Protein AF-A0A9P4P1N0-F1 (afdb_monomer_lite)

Structure (mmCIF, N/CA/C/O backbone):
data_AF-A0A9P4P1N0-F1
#
_entry.id   AF-A0A9P4P1N0-F1
#
loop_
_atom_site.group_PDB
_atom_site.id
_atom_site.type_symbol
_atom_site.label_atom_id
_atom_site.label_alt_id
_atom_site.label_comp_id
_atom_site.label_asym_id
_atom_site.label_entity_id
_atom_site.label_seq_id
_atom_site.pdbx_PDB_ins_code
_atom_site.Cartn_x
_atom_site.Cartn_y
_atom_site.Cartn_z
_atom_site.occupancy
_atom_site.B_iso_or_equiv
_atom_site.auth_seq_id
_atom_site.auth_comp_id
_atom_site.auth_asym_id
_atom_site.auth_atom_id
_atom_site.pdbx_PDB_model_num
ATOM 1 N N . MET A 1 1 ? -18.275 6.578 -12.679 1.00 66.75 1 MET A N 1
ATOM 2 C CA . MET A 1 1 ? -17.285 6.715 -11.584 1.00 66.75 1 MET A CA 1
ATOM 3 C C . MET A 1 1 ? -18.004 7.262 -10.357 1.00 66.75 1 MET A C 1
ATOM 5 O O . MET A 1 1 ? -18.773 8.201 -10.519 1.00 66.75 1 MET A O 1
ATOM 9 N N . VAL A 1 2 ? -17.815 6.677 -9.169 1.00 83.62 2 VAL A N 1
ATOM 10 C CA . VAL A 1 2 ? -18.499 7.133 -7.940 1.00 83.62 2 VAL A CA 1
ATOM 11 C C . VAL A 1 2 ? -18.051 8.559 -7.587 1.00 83.62 2 VAL A C 1
ATOM 13 O O . VAL A 1 2 ? -16.858 8.888 -7.658 1.00 83.62 2 VAL A O 1
ATOM 16 N N . THR A 1 3 ? -19.015 9.421 -7.257 1.00 89.50 3 THR A N 1
ATOM 17 C CA . THR A 1 3 ? -18.761 10.825 -6.909 1.00 89.50 3 THR A CA 1
ATOM 18 C C . THR A 1 3 ? -18.042 10.919 -5.564 1.00 89.50 3 THR A C 1
ATOM 20 O O . THR A 1 3 ? -18.252 10.088 -4.681 1.00 89.50 3 THR A O 1
ATOM 23 N N . LEU A 1 4 ? -17.207 11.948 -5.382 1.00 88.31 4 LEU A N 1
ATOM 24 C CA . LEU A 1 4 ? -16.492 12.147 -4.116 1.00 88.31 4 LEU A CA 1
ATOM 25 C C . LEU A 1 4 ? -17.463 12.308 -2.936 1.00 88.31 4 LEU A C 1
ATOM 27 O O . LEU A 1 4 ? -17.221 11.763 -1.870 1.00 88.31 4 LEU A O 1
ATOM 31 N N . LYS A 1 5 ? -18.610 12.964 -3.156 1.00 90.44 5 LYS A N 1
ATOM 32 C CA . LYS A 1 5 ? -19.661 13.120 -2.142 1.00 90.44 5 LYS A CA 1
ATOM 33 C C . LYS A 1 5 ? -20.174 11.771 -1.620 1.00 90.44 5 LYS A C 1
ATOM 35 O O . LYS A 1 5 ? -20.302 11.609 -0.412 1.00 90.44 5 LYS A O 1
ATOM 40 N N . HIS A 1 6 ? -20.447 10.809 -2.506 1.00 91.81 6 HIS A N 1
ATOM 41 C CA . HIS A 1 6 ? -20.889 9.471 -2.094 1.00 91.81 6 HIS A CA 1
ATOM 42 C C . HIS A 1 6 ? -19.778 8.687 -1.389 1.00 91.81 6 HIS A C 1
ATOM 44 O O . HIS A 1 6 ? -20.042 8.011 -0.401 1.00 91.81 6 HIS A O 1
ATOM 50 N N . ILE A 1 7 ? -18.537 8.818 -1.864 1.00 92.75 7 ILE A N 1
ATOM 51 C CA . ILE A 1 7 ? -17.357 8.212 -1.235 1.00 92.75 7 ILE A CA 1
ATOM 52 C C . ILE A 1 7 ? -17.186 8.701 0.204 1.00 92.75 7 ILE A C 1
ATOM 54 O O . ILE A 1 7 ? -17.099 7.890 1.121 1.00 92.75 7 ILE A O 1
ATOM 58 N N . THR A 1 8 ? -17.183 10.018 0.414 1.00 90.25 8 THR A N 1
ATOM 59 C CA . THR A 1 8 ? -17.009 10.595 1.747 1.00 90.25 8 THR A CA 1
ATOM 60 C C . THR A 1 8 ? -18.170 10.216 2.660 1.00 90.25 8 THR A C 1
ATOM 62 O O . THR A 1 8 ? -17.930 9.845 3.803 1.00 90.25 8 THR A O 1
ATOM 65 N N . ALA A 1 9 ? -19.410 10.217 2.154 1.00 89.94 9 ALA A N 1
ATOM 66 C CA . ALA A 1 9 ? -20.565 9.756 2.922 1.00 89.94 9 ALA A CA 1
ATOM 67 C C . ALA A 1 9 ? -20.386 8.303 3.399 1.00 89.94 9 ALA A C 1
ATOM 69 O O . ALA A 1 9 ? -20.492 8.042 4.593 1.00 89.94 9 ALA A O 1
ATOM 70 N N . ASN A 1 10 ? -20.010 7.376 2.509 1.00 91.19 10 ASN A N 1
ATOM 71 C CA . ASN A 1 10 ? -19.713 5.991 2.887 1.00 91.19 10 ASN A CA 1
ATOM 72 C C . ASN A 1 10 ? -18.624 5.907 3.967 1.00 91.19 10 ASN A C 1
ATOM 74 O O . ASN A 1 10 ? -18.793 5.213 4.965 1.00 91.19 10 ASN A O 1
ATOM 78 N N . ASN A 1 11 ? -17.519 6.634 3.786 1.00 93.44 11 ASN A N 1
ATOM 79 C CA . ASN A 1 11 ? -16.390 6.569 4.709 1.00 93.44 11 ASN A CA 1
ATOM 80 C C . ASN A 1 11 ? -16.768 7.071 6.109 1.00 93.44 11 ASN A C 1
ATOM 82 O O . ASN A 1 11 ? -16.373 6.450 7.089 1.00 93.44 11 ASN A O 1
ATOM 86 N N . THR A 1 12 ? -17.612 8.101 6.234 1.00 91.12 12 THR A N 1
ATOM 87 C CA . THR A 1 12 ? -18.031 8.603 7.558 1.00 91.12 12 THR A CA 1
ATOM 88 C C . THR A 1 12 ? -18.778 7.572 8.415 1.00 91.12 12 THR A C 1
ATOM 90 O O . THR A 1 12 ? -18.740 7.656 9.644 1.00 91.12 12 THR A O 1
ATOM 93 N N . HIS A 1 13 ? -19.398 6.554 7.805 1.00 89.25 13 HIS A N 1
ATOM 94 C CA . HIS A 1 13 ? -20.094 5.489 8.534 1.00 89.25 13 HIS A CA 1
ATOM 95 C C . HIS A 1 13 ? -19.150 4.469 9.196 1.00 89.25 13 HIS A C 1
ATOM 97 O O . HIS A 1 13 ? -19.589 3.715 10.072 1.00 89.25 13 HIS A O 1
ATOM 103 N N . LEU A 1 14 ? -17.857 4.451 8.840 1.00 88.50 14 LEU A N 1
ATOM 104 C CA . LEU A 1 14 ? -16.894 3.453 9.329 1.00 88.50 14 LEU A CA 1
ATOM 105 C C . LEU A 1 14 ? -16.715 3.481 10.849 1.00 88.50 14 LEU A C 1
ATOM 107 O O . LEU A 1 14 ? -16.580 2.426 11.465 1.00 88.50 14 LEU A O 1
ATOM 111 N N . SER A 1 15 ? -16.799 4.659 11.466 1.00 83.56 15 SER A N 1
ATOM 112 C CA . SER A 1 15 ? -16.727 4.833 12.923 1.00 83.56 15 SER A CA 1
ATOM 113 C C . SER A 1 15 ? -17.757 3.976 13.667 1.00 83.56 15 SER A C 1
ATOM 115 O O . SER A 1 15 ? -17.449 3.390 14.701 1.00 83.56 15 SER A O 1
ATOM 117 N N . SER A 1 16 ? -18.957 3.834 13.100 1.00 79.88 16 SER A N 1
ATOM 118 C CA . SER A 1 16 ? -20.032 3.003 13.650 1.00 79.88 16 SER A CA 1
ATOM 119 C C . SER A 1 16 ? -19.967 1.535 13.210 1.00 79.88 16 SER A C 1
ATOM 121 O O . SER A 1 16 ? -20.391 0.652 13.956 1.00 79.88 16 SER A O 1
ATOM 123 N N . ALA A 1 17 ? -19.421 1.266 12.020 1.00 78.62 17 ALA A N 1
ATOM 124 C CA . ALA A 1 17 ? -19.447 -0.053 11.387 1.00 78.62 17 ALA A CA 1
ATOM 125 C C . ALA A 1 17 ? -18.259 -0.952 11.770 1.00 78.62 17 ALA A C 1
ATOM 127 O O . ALA A 1 17 ? -18.385 -2.176 11.767 1.00 78.62 17 ALA A O 1
ATOM 128 N N . THR A 1 18 ? -17.100 -0.374 12.101 1.00 76.94 18 THR A N 1
ATOM 129 C CA . THR A 1 18 ? -15.870 -1.137 12.356 1.00 76.94 18 THR A CA 1
ATOM 130 C C . THR A 1 18 ? -15.313 -0.846 13.744 1.00 76.94 18 THR A C 1
ATOM 132 O O . THR A 1 18 ? -14.603 0.137 13.951 1.00 76.94 18 THR A O 1
ATOM 135 N N . LYS A 1 19 ? -15.605 -1.730 14.704 1.00 82.81 19 LYS A N 1
ATOM 136 C CA . LYS A 1 19 ? -14.955 -1.723 16.024 1.00 82.81 19 LYS A CA 1
ATOM 137 C C . LYS A 1 19 ? -13.656 -2.524 15.976 1.00 82.81 19 LYS A C 1
ATOM 139 O O . LYS A 1 19 ? -13.625 -3.596 15.376 1.00 82.81 19 LYS A O 1
ATOM 144 N N . ASN A 1 20 ? -12.614 -2.028 16.646 1.00 87.44 20 ASN A N 1
ATOM 145 C CA . ASN A 1 20 ? -11.311 -2.697 16.776 1.00 87.44 20 ASN A CA 1
ATOM 146 C C . ASN A 1 20 ? -10.694 -3.117 15.427 1.00 87.44 20 ASN A C 1
ATOM 148 O O . ASN A 1 20 ? -10.187 -4.229 15.287 1.00 87.44 20 ASN A O 1
ATOM 152 N N . LEU A 1 21 ? -10.774 -2.238 14.424 1.00 95.25 21 LEU A N 1
ATOM 153 C CA . LEU A 1 21 ? -10.209 -2.481 13.098 1.00 95.25 21 LEU A CA 1
ATOM 154 C C . LEU A 1 21 ? -8.679 -2.568 13.174 1.00 95.25 21 LEU A C 1
ATOM 156 O O . LEU A 1 21 ? -8.039 -1.601 13.589 1.00 95.25 21 LEU A O 1
ATOM 160 N N . THR A 1 22 ? -8.094 -3.665 12.690 1.00 98.25 22 THR A N 1
ATOM 161 C CA . THR A 1 22 ? -6.639 -3.775 12.513 1.00 98.25 22 THR A CA 1
ATOM 162 C C . THR A 1 22 ? -6.255 -3.577 11.052 1.00 98.25 22 THR A C 1
ATOM 164 O O . THR A 1 22 ? -6.613 -4.384 10.191 1.00 98.25 22 THR A O 1
ATOM 167 N N . ALA A 1 23 ? -5.486 -2.527 10.767 1.00 98.56 23 ALA A N 1
ATOM 168 C CA . ALA A 1 23 ? -5.042 -2.184 9.423 1.00 98.56 23 ALA A CA 1
ATOM 169 C C . ALA A 1 23 ? -3.513 -2.174 9.290 1.00 98.56 23 ALA A C 1
ATOM 171 O O . ALA A 1 23 ? -2.788 -1.790 10.206 1.00 98.56 23 ALA A O 1
ATOM 172 N N . VAL A 1 24 ? -3.014 -2.552 8.116 1.00 98.88 24 VAL A N 1
ATOM 173 C CA . VAL A 1 24 ? -1.593 -2.518 7.761 1.00 98.88 24 VAL A CA 1
ATOM 174 C C . VAL A 1 24 ? -1.403 -1.676 6.508 1.00 98.88 24 VAL A C 1
ATOM 176 O O . VAL A 1 24 ? -2.050 -1.904 5.486 1.00 98.88 24 VAL A O 1
ATOM 179 N N . PHE A 1 25 ? -0.472 -0.727 6.569 1.00 98.69 25 PHE A N 1
ATOM 180 C CA . PHE A 1 25 ? -0.143 0.165 5.466 1.00 98.69 25 PHE A CA 1
ATOM 181 C C . PHE A 1 25 ? 1.309 -0.003 5.030 1.00 98.69 25 PHE A C 1
ATOM 183 O O . PHE A 1 25 ? 2.240 0.372 5.743 1.00 98.69 25 PHE A O 1
ATOM 190 N N . LEU A 1 26 ? 1.494 -0.498 3.808 1.00 98.12 26 LEU A N 1
ATOM 191 C CA . LEU A 1 26 ? 2.778 -0.533 3.120 1.00 98.12 26 LEU A CA 1
ATOM 192 C C . LEU A 1 26 ? 2.876 0.664 2.167 1.00 98.12 26 LEU A C 1
ATOM 194 O O . LEU A 1 26 ? 2.089 0.782 1.228 1.00 98.12 26 LEU A O 1
ATOM 198 N N . GLY A 1 27 ? 3.854 1.549 2.382 1.00 93.50 27 GLY A N 1
ATOM 199 C CA . GLY A 1 27 ? 4.067 2.720 1.521 1.00 93.50 27 GLY A CA 1
ATOM 200 C C . GLY A 1 27 ? 3.066 3.858 1.752 1.00 93.50 27 GLY A C 1
ATOM 201 O O . GLY A 1 27 ? 2.512 4.386 0.792 1.00 93.50 27 GLY A O 1
ATOM 202 N N . ALA A 1 28 ? 2.842 4.240 3.014 1.00 93.75 28 ALA A N 1
ATOM 203 C CA . ALA A 1 28 ? 1.888 5.288 3.406 1.00 93.75 28 ALA A CA 1
ATOM 204 C C . ALA A 1 28 ? 2.524 6.521 4.071 1.00 93.75 28 ALA A C 1
ATOM 206 O O . ALA A 1 28 ? 1.859 7.267 4.782 1.00 93.75 28 ALA A O 1
ATOM 207 N N . THR A 1 29 ? 3.814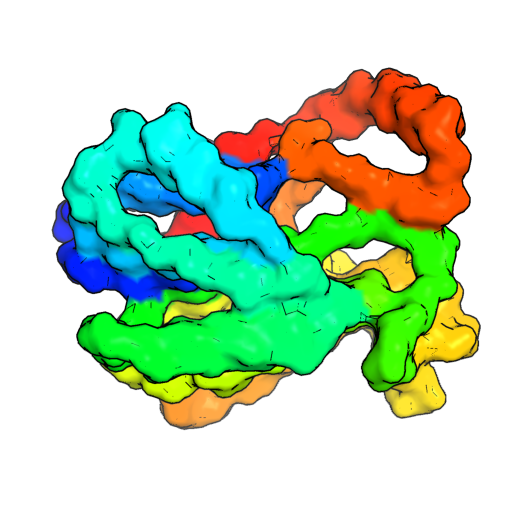 6.764 3.835 1.00 92.00 29 THR A N 1
ATOM 208 C CA . THR A 1 29 ? 4.512 7.941 4.379 1.00 92.00 29 THR A CA 1
ATOM 209 C C . THR A 1 29 ? 4.368 9.191 3.509 1.00 92.00 29 THR A C 1
ATOM 211 O O . THR A 1 29 ? 4.780 10.266 3.928 1.00 92.00 29 THR A O 1
ATOM 214 N N . ASN A 1 30 ? 3.845 9.064 2.285 1.00 90.31 30 ASN A N 1
ATOM 215 C CA . ASN A 1 30 ? 3.549 10.187 1.395 1.00 90.31 30 ASN A CA 1
ATOM 216 C C . ASN A 1 30 ? 2.452 9.820 0.372 1.00 90.31 30 ASN A C 1
ATOM 218 O O . ASN A 1 30 ? 2.092 8.647 0.236 1.00 90.31 30 ASN A O 1
ATOM 222 N N . GLY A 1 31 ? 1.946 10.817 -0.359 1.00 91.06 31 GLY A N 1
ATOM 223 C CA . GLY A 1 31 ? 1.061 10.647 -1.510 1.00 91.06 31 GLY A CA 1
ATOM 224 C C . GLY A 1 31 ? -0.218 9.866 -1.208 1.00 91.06 31 GLY A C 1
ATOM 225 O O . GLY A 1 31 ? -0.850 10.063 -0.172 1.00 91.06 31 GLY A O 1
ATOM 226 N N . ILE A 1 32 ? -0.591 8.962 -2.121 1.00 94.81 32 ILE A N 1
ATOM 227 C CA . ILE A 1 32 ? -1.850 8.199 -2.067 1.00 94.81 32 ILE A CA 1
ATOM 228 C C . ILE A 1 32 ? -1.959 7.374 -0.781 1.00 94.81 32 ILE A C 1
ATOM 230 O O . ILE A 1 32 ? -2.991 7.404 -0.110 1.00 94.81 32 ILE A O 1
ATOM 234 N N . GLY A 1 33 ? -0.896 6.654 -0.413 1.00 95.88 33 GLY A N 1
ATOM 235 C CA . GLY A 1 33 ? -0.889 5.840 0.799 1.00 95.88 33 GLY A CA 1
ATOM 236 C C . GLY A 1 33 ? -1.080 6.687 2.059 1.00 95.88 33 GLY A C 1
ATOM 237 O O . GLY A 1 33 ? -1.877 6.316 2.915 1.00 95.88 33 GLY A O 1
ATOM 238 N N . LEU A 1 34 ? -0.425 7.854 2.143 1.00 96.94 34 LEU A N 1
ATOM 239 C CA . LEU A 1 34 ? -0.612 8.781 3.265 1.00 96.94 34 LEU A CA 1
ATOM 240 C C . LEU A 1 34 ? -2.028 9.363 3.301 1.00 96.94 34 LEU A C 1
ATOM 242 O O . LEU A 1 34 ? -2.628 9.433 4.368 1.00 96.94 34 LEU A O 1
ATOM 246 N N . GLY A 1 35 ? -2.575 9.762 2.151 1.00 97.56 35 GLY A N 1
ATOM 247 C CA . GLY A 1 35 ? -3.958 10.227 2.061 1.00 97.56 35 GLY A CA 1
ATOM 248 C C . GLY A 1 35 ? -4.948 9.170 2.547 1.00 97.56 35 GLY A C 1
ATOM 249 O O . GLY A 1 35 ? -5.846 9.475 3.323 1.00 97.56 35 GLY A O 1
ATOM 250 N N . THR A 1 36 ? -4.735 7.912 2.154 1.00 98.19 36 THR A N 1
ATOM 251 C CA . THR A 1 36 ? -5.571 6.778 2.580 1.00 98.19 36 THR A CA 1
ATOM 252 C C . THR A 1 36 ? -5.454 6.539 4.084 1.00 98.19 36 THR A C 1
ATOM 254 O O . THR A 1 36 ? -6.458 6.345 4.760 1.00 98.19 36 THR A O 1
ATOM 257 N N . LEU A 1 37 ? -4.230 6.580 4.620 1.00 98.50 37 LEU A N 1
ATOM 258 C CA . LEU A 1 37 ? -3.962 6.418 6.047 1.00 98.50 37 LEU A CA 1
ATOM 259 C C . LEU A 1 37 ? -4.635 7.519 6.877 1.00 98.50 37 LEU A C 1
ATOM 261 O O . LEU A 1 37 ? -5.250 7.222 7.899 1.00 98.50 37 LEU A O 1
ATOM 265 N N . LYS A 1 38 ? -4.567 8.776 6.420 1.00 98.44 38 LYS A N 1
ATOM 266 C CA . LYS A 1 38 ? -5.279 9.902 7.041 1.00 98.44 38 LYS A CA 1
ATOM 267 C C . LYS A 1 38 ? -6.788 9.681 7.021 1.00 98.44 38 LYS A C 1
ATOM 269 O O . LYS A 1 38 ? -7.403 9.760 8.075 1.00 98.44 38 LYS A O 1
ATOM 274 N N . ALA A 1 39 ? -7.352 9.342 5.862 1.00 98.00 39 ALA A N 1
ATOM 275 C CA . ALA A 1 39 ? -8.783 9.086 5.729 1.00 98.00 39 ALA A CA 1
ATOM 276 C C . ALA A 1 39 ? -9.238 7.959 6.671 1.00 98.00 39 ALA A C 1
ATOM 278 O O . ALA A 1 39 ? -10.193 8.138 7.420 1.00 98.00 39 ALA A O 1
ATOM 279 N N . LEU A 1 40 ? -8.522 6.825 6.713 1.00 97.81 40 LEU A N 1
ATOM 280 C CA . LEU A 1 40 ? -8.868 5.727 7.620 1.00 97.81 40 LEU A CA 1
ATOM 281 C C . LEU A 1 40 ? -8.827 6.190 9.080 1.00 97.81 40 LEU A C 1
ATOM 283 O O . LEU A 1 40 ? -9.751 5.915 9.838 1.00 97.81 40 LEU A O 1
ATOM 287 N N . THR A 1 41 ? -7.764 6.904 9.456 1.00 97.50 41 THR A N 1
ATOM 288 C CA . THR A 1 41 ? -7.567 7.416 10.818 1.00 97.50 41 THR A CA 1
ATOM 289 C C . THR A 1 41 ? -8.714 8.337 11.235 1.00 97.50 41 THR A C 1
ATOM 291 O O . THR A 1 41 ? -9.224 8.202 12.341 1.00 97.50 41 THR A O 1
ATOM 294 N N . THR A 1 42 ? -9.135 9.238 10.346 1.00 97.06 42 THR A N 1
ATOM 295 C CA . THR A 1 42 ? -10.227 10.192 10.581 1.00 97.06 42 THR A CA 1
ATOM 296 C C . THR A 1 42 ? -11.588 9.514 10.697 1.00 97.06 42 THR A C 1
ATOM 298 O O . THR A 1 42 ? -12.399 9.912 11.526 1.00 97.06 42 THR A O 1
ATOM 301 N N . HIS A 1 43 ? -11.857 8.511 9.863 1.00 96.25 43 HIS A N 1
ATOM 302 C CA . HIS A 1 43 ? -13.201 7.948 9.726 1.00 96.25 43 HIS A CA 1
ATOM 303 C C . HIS A 1 43 ? -13.473 6.737 10.625 1.00 96.25 43 HIS A C 1
ATOM 305 O O . HIS A 1 43 ? -14.581 6.211 10.611 1.00 96.25 43 HIS A O 1
ATOM 311 N N . THR A 1 44 ? -12.497 6.283 11.411 1.00 95.56 44 THR A N 1
ATOM 312 C CA . THR A 1 44 ? -12.641 5.151 12.343 1.00 95.56 44 THR A CA 1
ATOM 313 C C . THR A 1 44 ? -12.493 5.616 13.789 1.00 95.56 44 THR A C 1
ATOM 315 O O . THR A 1 44 ? -11.847 6.625 14.041 1.00 95.56 44 THR A O 1
ATOM 318 N N . ASP A 1 45 ? -13.099 4.903 14.743 1.00 93.00 45 ASP A N 1
ATOM 319 C CA . ASP A 1 45 ? -13.112 5.321 16.154 1.00 93.00 45 ASP A CA 1
ATOM 320 C C . ASP A 1 45 ? -11.791 4.987 16.869 1.00 93.00 45 ASP A C 1
ATOM 322 O O . ASP A 1 45 ? -11.016 5.875 17.210 1.00 93.00 45 ASP A O 1
ATOM 326 N N . SER A 1 46 ? -11.467 3.700 17.017 1.00 95.12 46 SER A N 1
ATOM 327 C CA . SER A 1 46 ? -10.262 3.239 17.725 1.00 95.12 46 SER A CA 1
ATOM 328 C C . SER A 1 46 ? -9.485 2.174 16.929 1.00 95.12 46 SER A C 1
ATOM 330 O O . SER A 1 46 ? -9.389 1.017 17.358 1.00 95.12 46 SER A O 1
ATOM 332 N N . PRO A 1 47 ? -8.964 2.502 15.730 1.00 96.88 47 PRO A N 1
ATOM 333 C CA . PRO A 1 47 ? -8.248 1.534 14.906 1.00 96.88 47 PRO A CA 1
ATOM 334 C C . PRO A 1 47 ? -6.867 1.196 15.495 1.00 96.88 47 PRO A C 1
ATOM 336 O O . PRO A 1 47 ? -6.216 2.031 16.126 1.00 96.88 47 PRO A O 1
ATOM 339 N N . THR A 1 48 ? -6.375 -0.010 15.214 1.00 98.31 48 THR A N 1
ATOM 340 C CA . THR A 1 48 ? -4.965 -0.391 15.387 1.00 98.31 48 THR A CA 1
ATOM 341 C C . THR A 1 48 ? -4.294 -0.409 14.021 1.00 98.31 48 THR A C 1
ATOM 343 O O . THR A 1 48 ? -4.723 -1.130 13.124 1.00 98.31 48 THR A O 1
ATOM 346 N N . ILE A 1 49 ? -3.252 0.397 13.829 1.00 98.56 49 ILE A N 1
ATOM 347 C CA . ILE A 1 49 ? -2.664 0.644 12.512 1.00 98.56 49 ILE A CA 1
ATOM 348 C C . ILE A 1 49 ? -1.158 0.388 12.527 1.00 98.56 49 ILE A C 1
ATOM 350 O O . ILE A 1 49 ? -0.396 1.084 13.197 1.00 98.56 49 ILE A O 1
ATOM 354 N N . PHE A 1 50 ? -0.712 -0.561 11.709 1.00 98.75 50 PHE A N 1
ATOM 355 C CA . PHE A 1 50 ? 0.701 -0.795 11.429 1.00 98.75 50 PHE A CA 1
ATOM 356 C C . PHE A 1 50 ? 1.137 0.044 10.229 1.00 98.75 50 PHE A C 1
ATOM 358 O O . PHE A 1 50 ? 0.596 -0.105 9.131 1.00 98.75 50 PHE A O 1
ATOM 365 N N . VAL A 1 51 ? 2.125 0.918 10.420 1.00 98.44 51 VAL A N 1
ATOM 366 C CA . VAL A 1 51 ? 2.631 1.812 9.368 1.00 98.44 51 VAL A CA 1
ATOM 367 C C . VAL A 1 51 ? 4.049 1.401 9.002 1.00 98.44 51 VAL A C 1
ATOM 369 O O . VAL A 1 51 ? 4.976 1.571 9.793 1.00 98.44 51 VAL A O 1
ATOM 372 N N . VAL A 1 52 ? 4.226 0.871 7.792 1.00 98.31 52 VAL A N 1
ATOM 373 C CA . VAL A 1 52 ? 5.533 0.434 7.298 1.00 98.31 52 VAL A CA 1
ATOM 374 C C . VAL A 1 52 ? 6.254 1.591 6.611 1.00 98.31 52 VAL A C 1
ATOM 376 O O . VAL A 1 52 ? 5.733 2.202 5.670 1.00 98.31 52 VAL A O 1
ATOM 379 N N . GLY A 1 53 ? 7.486 1.864 7.036 1.00 94.94 53 GLY A N 1
ATOM 380 C CA . GLY A 1 53 ? 8.331 2.906 6.460 1.00 94.94 53 GLY A CA 1
ATOM 381 C C . GLY A 1 53 ? 9.823 2.655 6.654 1.00 94.94 53 GLY A C 1
ATOM 382 O O . GLY A 1 53 ? 10.241 1.722 7.329 1.00 94.94 53 GLY A O 1
ATOM 383 N N . ARG A 1 54 ? 10.645 3.511 6.037 1.00 92.81 54 ARG A N 1
ATOM 384 C CA . ARG A 1 54 ? 12.105 3.313 5.965 1.00 92.81 54 ARG A CA 1
ATOM 385 C C . ARG A 1 54 ? 12.875 3.769 7.196 1.00 92.81 54 ARG A C 1
ATOM 387 O O . ARG A 1 54 ? 13.945 3.246 7.478 1.00 92.81 54 ARG A O 1
ATOM 394 N N . LYS A 1 55 ? 12.377 4.798 7.881 1.00 94.19 55 LYS A N 1
ATOM 395 C CA . LYS A 1 55 ? 13.092 5.481 8.963 1.00 94.19 55 LYS A CA 1
ATOM 396 C C . LYS A 1 55 ? 12.183 5.615 10.170 1.00 94.19 55 LYS A C 1
ATOM 398 O O . LYS A 1 55 ? 11.082 6.144 10.038 1.00 94.19 55 LYS A O 1
ATOM 403 N N . ALA A 1 56 ? 12.679 5.191 11.330 1.00 94.50 56 ALA A N 1
ATOM 404 C CA . ALA A 1 56 ? 11.945 5.282 12.587 1.00 94.50 56 ALA A CA 1
ATOM 405 C C . ALA A 1 56 ? 11.570 6.732 12.920 1.00 94.50 56 ALA A C 1
ATOM 407 O O . ALA A 1 56 ? 10.407 6.995 13.190 1.00 94.50 56 ALA A O 1
ATOM 408 N N . SER A 1 57 ? 12.506 7.679 12.790 1.00 94.81 57 SER A N 1
ATOM 409 C CA . SER A 1 57 ? 12.242 9.103 13.044 1.00 94.81 57 SER A CA 1
ATOM 410 C C . SER A 1 57 ? 11.114 9.655 12.174 1.00 94.81 57 SER A C 1
ATOM 412 O O . SER A 1 57 ? 10.156 10.206 12.696 1.00 94.81 57 SER A O 1
ATOM 414 N N . SER A 1 58 ? 11.156 9.414 10.860 1.00 94.06 58 SER A N 1
ATOM 415 C CA . SER A 1 58 ? 10.107 9.880 9.945 1.00 94.06 58 SER A CA 1
ATOM 416 C C . SER A 1 58 ? 8.730 9.283 10.252 1.00 94.06 58 SER A C 1
ATOM 418 O O . SER A 1 58 ? 7.721 9.950 10.043 1.00 94.06 58 SER A O 1
ATOM 420 N N . LEU A 1 59 ? 8.671 8.034 10.728 1.00 96.88 59 LEU A N 1
ATOM 421 C CA . LEU A 1 59 ? 7.414 7.423 11.165 1.00 96.88 59 LEU A CA 1
ATOM 422 C C . LEU A 1 59 ? 6.924 8.024 12.483 1.00 96.88 59 LEU A C 1
ATOM 424 O O . LEU A 1 59 ? 5.744 8.345 12.584 1.00 96.88 59 LEU A O 1
ATOM 428 N N . SER A 1 60 ? 7.812 8.213 13.459 1.00 96.62 60 SER A N 1
ATOM 429 C CA . SER A 1 60 ? 7.482 8.858 14.731 1.00 96.62 60 SER A CA 1
ATOM 430 C C . SER A 1 60 ? 6.949 10.274 14.517 1.00 96.62 60 SER A C 1
ATOM 432 O O . SER A 1 60 ? 5.899 10.611 15.058 1.00 96.62 60 SER A O 1
ATOM 434 N N . ASP A 1 61 ? 7.605 11.064 13.665 1.00 97.44 61 ASP A N 1
ATOM 435 C CA . ASP A 1 61 ? 7.183 12.427 13.332 1.00 97.44 61 ASP A CA 1
ATOM 436 C C . ASP A 1 61 ? 5.818 12.442 12.637 1.00 97.44 61 ASP A C 1
ATOM 438 O O . ASP A 1 61 ? 4.952 13.250 12.978 1.00 97.44 61 ASP A O 1
ATOM 442 N N . LEU A 1 62 ? 5.600 11.529 11.683 1.00 97.69 62 LEU A N 1
ATOM 443 C CA . LEU A 1 62 ? 4.316 11.376 11.001 1.00 97.69 62 LEU A CA 1
ATOM 444 C C . LEU A 1 62 ? 3.201 11.021 11.996 1.00 97.69 62 LEU A C 1
ATOM 446 O O . LEU A 1 62 ? 2.129 11.627 11.976 1.00 97.69 62 LEU A O 1
ATOM 450 N N . ILE A 1 63 ? 3.444 10.052 12.877 1.00 98.25 63 ILE A N 1
ATOM 451 C CA . ILE A 1 63 ? 2.457 9.609 13.863 1.00 98.25 63 ILE A CA 1
ATOM 452 C C . ILE A 1 63 ? 2.128 10.749 14.830 1.00 98.25 63 ILE A C 1
ATOM 454 O O . ILE A 1 63 ? 0.952 11.068 15.002 1.00 98.25 63 ILE A O 1
ATOM 458 N N . ALA A 1 64 ? 3.143 11.385 15.418 1.00 97.94 64 ALA A N 1
ATOM 459 C CA . ALA A 1 64 ? 2.966 12.413 16.438 1.00 97.94 64 ALA A CA 1
ATOM 460 C C . ALA A 1 64 ? 2.304 13.682 15.888 1.00 97.94 64 ALA A C 1
ATOM 462 O O . ALA A 1 64 ? 1.348 14.181 16.475 1.00 97.94 64 ALA A O 1
ATOM 463 N N . ASN A 1 65 ? 2.782 14.184 14.747 1.00 97.81 65 ASN A N 1
ATOM 464 C CA . ASN A 1 65 ? 2.392 15.508 14.258 1.00 97.81 65 ASN A CA 1
ATOM 465 C C . ASN A 1 65 ? 1.244 15.475 13.248 1.00 97.81 65 ASN A C 1
ATOM 467 O O . ASN A 1 65 ? 0.665 16.515 12.950 1.00 97.81 65 ASN A O 1
ATOM 471 N N . THR A 1 66 ? 0.933 14.311 12.670 1.00 97.38 66 THR A N 1
ATOM 472 C CA . THR A 1 66 ? -0.088 14.204 11.618 1.00 97.38 66 THR A CA 1
ATOM 473 C C . THR A 1 66 ? -1.211 13.245 11.970 1.00 97.38 66 THR A C 1
ATOM 475 O O . THR A 1 66 ? -2.364 13.596 11.761 1.00 97.38 66 THR A O 1
ATOM 478 N N . LEU A 1 67 ? -0.918 12.043 12.472 1.00 98.19 67 LEU A N 1
ATOM 479 C CA . LEU A 1 67 ? -1.953 11.014 12.642 1.00 98.19 67 LEU A CA 1
ATOM 480 C C . LEU A 1 67 ? -2.664 11.106 13.996 1.00 98.19 67 LEU A C 1
ATOM 482 O O . LEU A 1 67 ? -3.890 11.063 14.044 1.00 98.19 67 LEU A O 1
ATOM 486 N N . LYS A 1 68 ? -1.922 11.298 15.091 1.00 97.50 68 LYS A N 1
ATOM 487 C CA . LYS A 1 68 ? -2.506 11.456 16.430 1.00 97.50 68 LYS A CA 1
ATOM 488 C C . LYS A 1 68 ? -3.471 12.643 16.559 1.00 97.50 68 LYS A C 1
ATOM 490 O O . LYS A 1 68 ? -4.504 12.455 17.195 1.00 97.50 68 LYS A O 1
ATOM 495 N N . PRO A 1 69 ? -3.220 13.815 15.942 1.00 98.25 69 PRO A N 1
ATOM 496 C CA . PRO A 1 69 ? -4.193 14.907 15.936 1.00 98.25 69 PRO A CA 1
ATOM 497 C C . PRO A 1 69 ? -5.502 14.585 15.202 1.00 98.25 69 PRO A C 1
ATOM 499 O O . PRO A 1 69 ? -6.519 15.200 15.499 1.00 98.25 69 PRO A O 1
ATOM 502 N N . LEU A 1 70 ? -5.491 13.644 14.246 1.00 97.38 70 LEU A N 1
ATOM 503 C CA . LEU A 1 70 ? -6.701 13.228 13.525 1.00 97.38 70 LEU A CA 1
ATOM 504 C C . LEU A 1 70 ? -7.554 12.260 14.346 1.00 97.38 70 LEU A C 1
ATOM 506 O O . LEU A 1 70 ? -8.773 12.271 14.213 1.00 97.38 70 LEU A O 1
ATOM 510 N N . ASN A 1 71 ? -6.914 11.418 15.158 1.00 96.69 71 ASN A N 1
ATOM 511 C CA . ASN A 1 71 ? -7.590 10.483 16.043 1.00 96.69 71 ASN A CA 1
ATOM 512 C C . ASN A 1 71 ? -6.677 10.098 17.219 1.00 96.69 71 ASN A C 1
ATOM 514 O O . ASN A 1 71 ? -5.705 9.349 17.066 1.00 96.69 71 ASN A O 1
ATOM 518 N N . SER A 1 72 ? -7.010 10.585 18.415 1.00 96.44 72 SER A N 1
ATOM 519 C CA . SER A 1 72 ? -6.256 10.298 19.639 1.00 96.44 72 SER A CA 1
ATOM 520 C C . SER A 1 72 ? -6.411 8.852 20.119 1.00 96.44 72 SER A C 1
ATOM 522 O O . SER A 1 72 ? -5.472 8.318 20.721 1.00 96.44 72 SER A O 1
ATOM 524 N N . ASN A 1 73 ? -7.548 8.219 19.807 1.00 96.06 73 ASN A N 1
ATOM 525 C CA . ASN A 1 73 ? -7.915 6.856 20.202 1.00 96.06 73 ASN A CA 1
ATOM 526 C C . ASN A 1 73 ? -7.273 5.785 19.302 1.00 96.06 73 ASN A C 1
ATOM 528 O O . ASN A 1 73 ? -7.189 4.621 19.690 1.00 96.06 73 ASN A O 1
ATOM 532 N N . ALA A 1 74 ? -6.779 6.164 18.121 1.00 97.06 74 ALA A N 1
ATOM 533 C CA . ALA A 1 74 ? -6.056 5.263 17.231 1.00 97.06 74 ALA A CA 1
ATOM 534 C C . ALA A 1 74 ? -4.716 4.815 17.836 1.00 97.06 74 ALA A C 1
ATOM 536 O O . ALA A 1 74 ? -3.937 5.623 18.354 1.00 97.06 74 ALA A O 1
ATOM 537 N N . THR A 1 75 ? -4.402 3.528 17.717 1.00 97.88 75 THR A N 1
ATOM 538 C CA . THR A 1 75 ? -3.110 2.958 18.115 1.00 97.88 75 THR A CA 1
ATOM 539 C C . THR A 1 75 ? -2.240 2.764 16.880 1.00 97.88 75 THR A C 1
ATOM 541 O O . THR A 1 75 ? -2.665 2.127 15.922 1.00 97.88 75 THR A O 1
ATOM 544 N N . PHE A 1 76 ? -1.016 3.300 16.889 1.00 98.25 76 PHE A N 1
ATOM 545 C CA . PHE A 1 76 ? -0.089 3.210 15.757 1.00 98.25 76 PHE A CA 1
ATOM 546 C C . PHE A 1 76 ? 1.149 2.388 16.115 1.00 98.25 76 PHE A C 1
ATOM 548 O O . PHE A 1 76 ? 1.797 2.642 17.130 1.00 98.25 76 PHE A O 1
ATOM 555 N N . HIS A 1 77 ? 1.516 1.457 15.238 1.00 98.19 77 HIS A N 1
ATOM 556 C CA . HIS A 1 77 ? 2.715 0.634 15.351 1.00 98.19 77 HIS A CA 1
ATOM 557 C C . HIS A 1 77 ? 3.639 0.888 14.152 1.00 98.19 77 HIS A C 1
ATOM 559 O O . HIS A 1 77 ? 3.340 0.442 13.039 1.00 98.19 77 HIS A O 1
ATOM 565 N N . PRO A 1 78 ? 4.749 1.625 14.328 1.00 97.88 78 PRO A N 1
ATOM 566 C CA . PRO A 1 78 ? 5.713 1.819 13.255 1.00 97.88 78 PRO A CA 1
ATOM 567 C C . PRO A 1 78 ? 6.474 0.514 12.986 1.00 97.88 78 PRO A C 1
ATOM 569 O O . PRO A 1 78 ? 6.994 -0.107 13.908 1.00 97.88 78 PRO A O 1
ATOM 572 N N . ILE A 1 79 ? 6.566 0.121 11.716 1.00 98.31 79 ILE A N 1
ATOM 573 C CA . ILE A 1 79 ? 7.311 -1.057 11.256 1.00 98.31 79 ILE A CA 1
ATOM 574 C C . ILE A 1 79 ? 8.400 -0.602 10.291 1.00 98.31 79 ILE A C 1
ATOM 576 O O . ILE A 1 79 ? 8.139 0.163 9.358 1.00 98.31 79 ILE A O 1
ATOM 580 N N . ILE A 1 80 ? 9.627 -1.073 10.503 1.00 97.50 80 ILE A N 1
ATOM 581 C CA . ILE A 1 80 ? 10.771 -0.645 9.699 1.00 97.50 80 ILE A CA 1
ATOM 582 C C . ILE A 1 80 ? 11.014 -1.627 8.557 1.00 97.50 80 ILE A C 1
ATOM 584 O O . ILE A 1 80 ? 11.257 -2.811 8.781 1.00 97.50 80 ILE A O 1
ATOM 588 N N . ALA A 1 81 ? 10.995 -1.093 7.338 1.00 96.44 81 ALA A N 1
ATOM 589 C CA . ALA A 1 81 ? 11.461 -1.748 6.124 1.00 96.44 81 ALA A CA 1
ATOM 590 C C . ALA A 1 81 ? 12.505 -0.840 5.470 1.00 96.44 81 ALA A C 1
ATOM 592 O O . ALA A 1 81 ? 12.157 0.207 4.921 1.00 96.44 81 ALA A O 1
ATOM 593 N N . SER A 1 82 ? 13.782 -1.208 5.569 1.00 91.50 82 SER A N 1
ATOM 594 C CA . SER A 1 82 ? 14.907 -0.378 5.118 1.00 91.50 82 SER A CA 1
ATOM 595 C C . SER A 1 82 ? 14.792 0.039 3.648 1.00 91.50 82 SER A C 1
ATOM 597 O O . SER A 1 82 ? 15.041 1.201 3.318 1.00 91.50 82 SER A O 1
ATOM 599 N N . ASP A 1 83 ? 14.359 -0.878 2.781 1.00 95.31 83 ASP A N 1
ATOM 600 C CA . ASP A 1 83 ? 14.229 -0.651 1.346 1.00 95.31 83 ASP A CA 1
ATOM 601 C C . ASP A 1 83 ? 13.165 -1.575 0.733 1.00 95.31 83 ASP A C 1
ATOM 603 O O . ASP A 1 83 ? 13.358 -2.779 0.606 1.00 95.31 83 ASP A O 1
ATOM 607 N N . LEU A 1 84 ? 12.037 -1.005 0.299 1.00 95.81 84 LEU A N 1
ATOM 608 C CA . LEU A 1 84 ? 10.940 -1.767 -0.315 1.00 95.81 84 LEU A CA 1
ATOM 609 C C . LEU A 1 84 ? 11.220 -2.213 -1.758 1.00 95.81 84 LEU A C 1
ATOM 611 O O . LEU A 1 84 ? 10.407 -2.930 -2.342 1.00 95.81 84 LEU A O 1
ATOM 615 N N . THR A 1 85 ? 12.348 -1.808 -2.344 1.00 96.19 85 THR A N 1
ATOM 616 C CA . THR A 1 85 ? 12.841 -2.390 -3.601 1.00 96.19 85 THR A CA 1
ATOM 617 C C . THR A 1 85 ? 13.596 -3.705 -3.377 1.00 96.19 85 THR A C 1
ATOM 619 O O . THR A 1 85 ? 13.958 -4.356 -4.351 1.00 96.19 85 THR A O 1
ATOM 622 N N . LEU A 1 86 ? 13.786 -4.115 -2.113 1.00 97.69 86 LEU A N 1
ATOM 623 C CA . LEU A 1 86 ? 14.307 -5.422 -1.720 1.00 97.69 86 LEU A CA 1
ATOM 624 C C . LEU A 1 86 ? 13.172 -6.303 -1.178 1.00 97.69 86 LEU A C 1
ATOM 626 O O . LEU A 1 86 ? 12.415 -5.920 -0.274 1.00 97.69 86 LEU A O 1
ATOM 630 N N . ILE A 1 87 ? 13.069 -7.512 -1.716 1.00 97.56 87 ILE A N 1
ATOM 631 C CA . ILE A 1 87 ? 12.083 -8.522 -1.337 1.00 97.56 87 ILE A CA 1
ATOM 632 C C . ILE A 1 87 ? 12.363 -9.009 0.090 1.00 97.56 87 ILE A C 1
ATOM 634 O O . ILE A 1 87 ? 11.418 -9.169 0.866 1.00 97.56 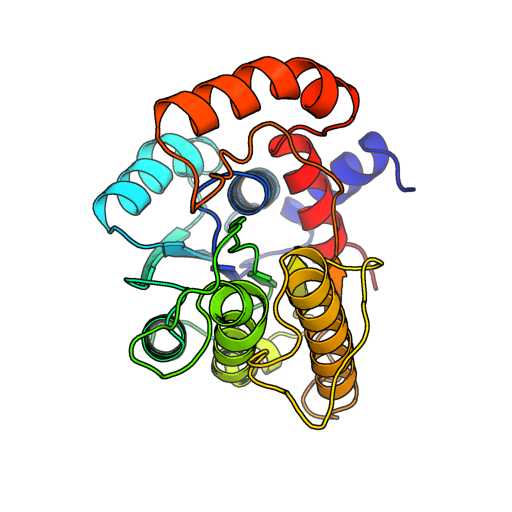87 ILE A O 1
ATOM 638 N N . SER A 1 88 ? 13.636 -9.200 0.460 1.00 97.88 88 SER A N 1
ATOM 639 C CA . SER A 1 88 ? 14.062 -9.571 1.821 1.00 97.88 88 SER A CA 1
ATOM 640 C C . SER A 1 88 ? 13.623 -8.546 2.865 1.00 97.88 88 SER A C 1
ATOM 642 O O . SER A 1 88 ? 12.884 -8.895 3.779 1.00 97.88 88 SER A O 1
ATOM 644 N N . SER A 1 89 ? 13.964 -7.268 2.675 1.00 97.88 89 SER A N 1
ATOM 645 C CA . SER A 1 89 ? 13.572 -6.177 3.583 1.00 97.88 89 SER A CA 1
ATOM 646 C C . SER A 1 89 ? 12.052 -6.108 3.771 1.00 97.88 89 SER A C 1
ATOM 648 O O . SER A 1 89 ? 11.542 -5.932 4.879 1.00 97.88 89 SER A O 1
ATOM 650 N N . THR A 1 90 ? 11.302 -6.324 2.688 1.00 97.12 90 THR A N 1
ATOM 651 C CA . THR A 1 90 ? 9.838 -6.346 2.734 1.00 97.12 90 THR A CA 1
ATOM 652 C C . THR A 1 90 ? 9.296 -7.580 3.468 1.00 97.12 90 THR A C 1
ATOM 654 O O . THR A 1 90 ? 8.351 -7.468 4.251 1.00 97.12 90 THR A O 1
ATOM 657 N N . LYS A 1 91 ? 9.894 -8.758 3.257 1.00 98.00 91 LYS A N 1
ATOM 658 C CA . LYS A 1 91 ? 9.568 -9.987 3.997 1.00 98.00 91 LYS A CA 1
ATOM 659 C C . LYS A 1 91 ? 9.823 -9.808 5.495 1.00 98.00 91 LYS A C 1
ATOM 661 O O . LYS A 1 91 ? 8.967 -10.185 6.289 1.00 98.00 91 LYS A O 1
ATOM 666 N N . ASP A 1 92 ? 10.949 -9.214 5.872 1.00 98.38 92 ASP A N 1
ATOM 667 C CA . ASP A 1 92 ? 11.315 -8.998 7.274 1.00 98.38 92 ASP A CA 1
ATOM 668 C C . ASP A 1 92 ? 10.338 -8.041 7.962 1.00 98.38 92 ASP A C 1
ATOM 670 O O . ASP A 1 92 ? 9.905 -8.291 9.087 1.00 98.38 92 ASP A O 1
ATOM 674 N N . ALA A 1 93 ? 9.906 -6.983 7.270 1.00 98.44 93 ALA A N 1
ATOM 675 C CA . ALA A 1 93 ? 8.862 -6.086 7.761 1.00 98.44 93 ALA A CA 1
ATOM 676 C C . ALA A 1 93 ? 7.510 -6.796 7.948 1.00 98.44 93 ALA A C 1
ATOM 678 O O . ALA A 1 93 ? 6.837 -6.587 8.956 1.00 98.44 93 ALA A O 1
ATOM 679 N N . ALA A 1 94 ? 7.115 -7.673 7.020 1.00 98.62 94 ALA A N 1
ATOM 680 C CA . ALA A 1 94 ? 5.916 -8.489 7.201 1.00 98.62 94 ALA A CA 1
ATOM 681 C C . ALA A 1 94 ? 6.061 -9.450 8.392 1.00 98.62 94 ALA A C 1
ATOM 683 O O . ALA A 1 94 ? 5.122 -9.614 9.166 1.00 98.62 94 ALA A O 1
ATOM 684 N N . GLN A 1 95 ? 7.240 -10.047 8.582 1.00 98.50 95 GLN A N 1
ATOM 685 C CA . GLN A 1 95 ? 7.498 -10.966 9.689 1.00 98.50 95 GLN A CA 1
ATOM 686 C C . GLN A 1 95 ? 7.472 -10.262 11.053 1.00 98.50 95 GLN A C 1
ATOM 688 O O . GLN A 1 95 ? 6.979 -10.843 12.019 1.00 98.50 95 GLN A O 1
ATOM 693 N N . GLN A 1 96 ? 7.932 -9.007 11.135 1.00 98.44 96 GLN A N 1
ATOM 694 C CA . GLN A 1 96 ? 7.766 -8.172 12.333 1.00 98.44 96 GLN A CA 1
ATOM 695 C C . GLN A 1 96 ? 6.287 -8.033 12.720 1.00 98.44 96 GLN A C 1
ATOM 697 O O . GLN A 1 96 ? 5.959 -8.118 13.899 1.00 98.44 96 GLN A O 1
ATOM 702 N N . ILE A 1 97 ?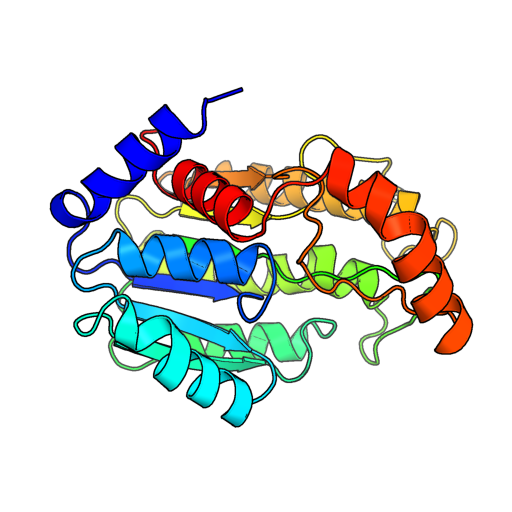 5.395 -7.870 11.735 1.00 98.62 97 ILE A N 1
ATOM 703 C CA . ILE A 1 97 ? 3.945 -7.791 11.962 1.00 98.62 97 ILE A CA 1
ATOM 704 C C . ILE A 1 97 ? 3.389 -9.153 12.374 1.00 98.62 97 ILE A C 1
ATOM 706 O O . ILE A 1 97 ? 2.664 -9.224 13.355 1.00 98.62 97 ILE A O 1
ATOM 710 N N . VAL A 1 98 ? 3.748 -10.238 11.679 1.00 98.44 98 VAL A N 1
ATOM 711 C CA . VAL A 1 98 ? 3.301 -11.602 12.032 1.00 98.44 98 VAL A CA 1
ATOM 712 C C . VAL A 1 98 ? 3.675 -11.970 13.467 1.00 98.44 98 VAL A C 1
ATOM 714 O O . VAL A 1 98 ? 2.885 -12.598 14.166 1.00 98.44 98 VAL A O 1
ATOM 717 N N . ASN A 1 99 ? 4.859 -11.553 13.912 1.00 98.00 99 ASN A N 1
ATOM 718 C CA . ASN A 1 99 ? 5.378 -11.839 15.246 1.00 98.00 99 ASN A CA 1
ATOM 719 C C . ASN A 1 99 ? 4.988 -10.779 16.289 1.00 98.00 99 ASN A C 1
ATOM 721 O O . ASN A 1 99 ? 5.461 -10.839 17.427 1.00 98.00 99 ASN A O 1
ATOM 725 N N . PHE A 1 100 ? 4.168 -9.790 15.924 1.00 98.25 100 PHE A N 1
ATOM 726 C CA . PHE A 1 100 ? 3.805 -8.713 16.832 1.00 98.25 100 PHE A CA 1
ATOM 727 C C . PHE A 1 100 ? 2.937 -9.244 17.977 1.00 98.25 100 PHE A C 1
ATOM 729 O O . PHE A 1 100 ? 1.906 -9.883 17.768 1.00 98.25 100 PHE A O 1
ATOM 736 N N . LYS A 1 101 ? 3.339 -8.979 19.222 1.00 96.75 101 LYS A N 1
ATOM 737 C CA . LYS A 1 101 ? 2.616 -9.482 20.393 1.00 96.75 101 LYS A CA 1
ATOM 738 C C . LYS A 1 101 ? 1.209 -8.878 20.451 1.00 96.75 101 LYS A C 1
ATOM 740 O O . LYS A 1 101 ? 1.064 -7.664 20.542 1.00 96.75 101 LYS A O 1
ATOM 745 N N . GLY A 1 102 ? 0.193 -9.739 20.463 1.00 93.19 102 GLY A N 1
ATOM 746 C CA . GLY A 1 102 ? -1.213 -9.336 20.567 1.00 93.19 102 GLY A CA 1
ATOM 747 C C . GLY A 1 102 ? -1.904 -9.059 19.231 1.00 93.19 102 GLY A C 1
ATOM 748 O O . GLY A 1 102 ? -3.070 -8.680 19.237 1.00 93.19 102 GLY A O 1
ATOM 749 N N . ILE A 1 103 ? -1.237 -9.263 18.087 1.00 97.06 103 ILE A N 1
ATOM 750 C CA . ILE A 1 103 ? -1.935 -9.241 16.799 1.00 97.06 103 ILE A CA 1
ATOM 751 C C . ILE A 1 103 ? -2.723 -10.540 16.604 1.00 97.06 103 ILE A C 1
ATOM 753 O O . ILE A 1 103 ? -2.173 -11.641 16.607 1.00 97.06 103 ILE A O 1
ATOM 757 N N . GLU A 1 104 ? -4.031 -10.417 16.419 1.00 96.25 104 GLU A N 1
ATOM 758 C CA . GLU A 1 104 ? -4.900 -11.582 16.223 1.00 96.25 104 GLU A CA 1
ATOM 759 C C . GLU A 1 104 ? -5.265 -11.775 14.754 1.00 96.25 104 GLU A C 1
ATOM 761 O O . GLU A 1 104 ? -5.282 -12.901 14.259 1.00 96.25 104 GLU A O 1
ATOM 766 N N . LYS A 1 105 ? -5.518 -10.672 14.048 1.00 97.81 105 LYS A N 1
ATOM 767 C CA . LYS A 1 105 ? -5.993 -10.640 12.664 1.00 97.81 105 LYS A CA 1
ATOM 768 C C . LYS A 1 105 ? -5.587 -9.340 11.979 1.00 97.81 105 LYS A C 1
ATOM 770 O O . LYS A 1 105 ? -5.229 -8.367 12.641 1.00 97.81 105 LYS A O 1
ATOM 775 N N . ILE A 1 106 ? -5.698 -9.319 10.655 1.00 98.69 106 ILE A N 1
ATOM 776 C CA . ILE A 1 106 ? -5.646 -8.094 9.852 1.00 98.69 106 ILE A CA 1
ATOM 777 C C . ILE A 1 106 ? -6.977 -7.977 9.115 1.00 98.69 106 ILE A C 1
ATOM 779 O O . ILE A 1 106 ? -7.352 -8.884 8.378 1.00 98.69 106 ILE A O 1
ATOM 783 N N . ASP A 1 107 ? -7.678 -6.866 9.313 1.00 98.00 107 ASP A N 1
ATOM 784 C CA . ASP A 1 107 ? -8.936 -6.569 8.625 1.00 98.00 107 ASP A CA 1
ATOM 785 C C . ASP A 1 107 ? -8.688 -5.822 7.310 1.00 98.00 107 ASP A C 1
ATOM 787 O O . ASP A 1 107 ? -9.408 -6.015 6.334 1.00 98.00 107 ASP A O 1
ATOM 791 N N . LEU A 1 108 ? -7.642 -4.993 7.257 1.00 98.38 108 LEU A N 1
ATOM 792 C CA . LEU A 1 108 ? -7.314 -4.209 6.072 1.00 98.38 108 LEU A CA 1
ATOM 793 C C . LEU A 1 108 ? -5.810 -4.196 5.791 1.00 98.38 108 LEU A C 1
ATOM 795 O O . LEU A 1 108 ? -5.010 -3.830 6.645 1.00 98.38 108 LEU A O 1
ATOM 799 N N . LEU A 1 109 ? -5.419 -4.522 4.562 1.00 98.81 109 LEU A N 1
ATOM 800 C CA . LEU A 1 109 ? -4.060 -4.338 4.058 1.00 98.81 109 LEU A CA 1
ATOM 801 C C . LEU A 1 109 ? -4.075 -3.387 2.859 1.00 98.81 109 LEU A C 1
ATOM 803 O O . LEU A 1 109 ? -4.648 -3.713 1.824 1.00 98.81 109 LEU A O 1
ATOM 807 N N . VAL A 1 110 ? -3.391 -2.247 2.964 1.00 98.69 110 VAL A N 1
ATOM 808 C CA . VAL A 1 110 ? -3.213 -1.288 1.864 1.00 98.69 110 VAL A CA 1
ATOM 809 C C . VAL A 1 110 ? -1.749 -1.251 1.437 1.00 98.69 110 VAL A C 1
ATOM 811 O O . VAL A 1 110 ? -0.858 -0.959 2.233 1.00 98.69 110 VAL A O 1
ATOM 814 N N . MET A 1 111 ? -1.493 -1.507 0.156 1.00 98.44 111 MET A N 1
ATOM 815 C CA . MET A 1 111 ? -0.160 -1.495 -0.444 1.00 98.44 111 MET A CA 1
ATOM 816 C C . MET A 1 111 ? -0.072 -0.435 -1.540 1.00 98.44 111 MET A C 1
ATOM 818 O O . MET A 1 111 ? -0.570 -0.625 -2.650 1.00 98.44 111 MET A O 1
ATOM 822 N N . SER A 1 112 ? 0.621 0.667 -1.252 1.00 96.44 112 SER A N 1
ATOM 823 C CA . SER A 1 112 ? 0.812 1.790 -2.176 1.00 96.44 112 SER A CA 1
ATOM 824 C C . SER A 1 112 ? 2.268 2.145 -2.554 1.00 96.44 112 SER A C 1
ATOM 826 O O . SER A 1 112 ? 2.449 3.186 -3.193 1.00 96.44 112 SER A O 1
ATOM 828 N N . PRO A 1 113 ? 3.329 1.369 -2.236 1.00 93.94 113 PRO A N 1
ATOM 829 C CA . PRO A 1 113 ? 4.691 1.829 -2.499 1.00 93.94 113 PRO A CA 1
ATOM 830 C C . PRO A 1 113 ? 4.983 1.900 -4.004 1.00 93.94 113 PRO A C 1
ATOM 832 O O . PRO A 1 113 ? 4.567 1.050 -4.781 1.00 93.94 113 PRO A O 1
ATOM 835 N N . GLY A 1 114 ? 5.732 2.888 -4.466 1.00 89.44 114 GLY A N 1
ATOM 836 C CA . GLY A 1 114 ? 6.100 2.960 -5.874 1.00 89.44 114 GLY A CA 1
ATOM 837 C C . GLY A 1 114 ? 6.857 4.231 -6.188 1.00 89.44 114 GLY A C 1
ATOM 838 O O . GLY A 1 114 ? 6.776 5.212 -5.454 1.00 89.44 114 GLY A O 1
ATOM 839 N N . TYR A 1 115 ? 7.595 4.190 -7.284 1.00 86.88 115 TYR A N 1
ATOM 840 C CA . TYR A 1 115 ? 8.290 5.340 -7.839 1.00 86.88 115 TYR A CA 1
ATOM 841 C C . TYR A 1 115 ? 8.357 5.210 -9.364 1.00 86.88 115 TYR A C 1
ATOM 843 O O . TYR A 1 115 ? 7.841 4.239 -9.938 1.00 86.88 115 TYR A O 1
ATOM 851 N N . ILE A 1 116 ? 8.929 6.215 -10.020 1.00 85.00 116 ILE A N 1
ATOM 852 C CA . ILE A 1 116 ? 9.160 6.232 -11.461 1.00 85.00 116 ILE A CA 1
ATOM 853 C C . ILE A 1 116 ? 10.672 6.229 -11.685 1.00 85.00 116 ILE A C 1
ATOM 855 O O . ILE A 1 116 ? 11.388 7.021 -11.082 1.00 85.00 116 ILE A O 1
ATOM 859 N N . SER A 1 117 ? 11.146 5.345 -12.558 1.00 84.69 117 SER A N 1
ATOM 860 C CA . SER A 1 117 ? 12.540 5.306 -13.001 1.00 84.69 117 SER A CA 1
ATOM 861 C C . SER A 1 117 ? 12.585 5.248 -14.518 1.00 84.69 117 SER A C 1
ATOM 863 O O . SER A 1 117 ? 11.793 4.524 -15.123 1.00 84.69 117 SER A O 1
ATOM 865 N N . LEU A 1 118 ? 13.507 5.996 -15.122 1.00 85.75 118 LEU A N 1
ATOM 866 C CA . LEU A 1 118 ? 13.834 5.878 -16.547 1.00 85.75 118 LEU A CA 1
ATOM 867 C C . LEU A 1 118 ? 14.972 4.886 -16.809 1.00 85.75 118 LEU A C 1
ATOM 869 O O . LEU A 1 118 ? 15.263 4.586 -17.962 1.00 85.75 118 LEU A O 1
ATOM 873 N N . LEU A 1 119 ? 15.586 4.358 -15.749 1.00 87.50 119 LEU A N 1
ATOM 874 C CA . LEU A 1 119 ? 16.685 3.403 -15.818 1.00 87.50 119 LEU A CA 1
ATOM 875 C C . LEU A 1 119 ? 16.297 2.073 -15.175 1.00 87.50 119 LEU A C 1
ATOM 877 O O . LEU A 1 119 ? 15.624 2.047 -14.137 1.00 87.50 119 LEU A O 1
ATOM 881 N N . ARG A 1 120 ? 16.768 0.983 -15.785 1.00 89.56 120 ARG A N 1
ATOM 882 C CA . ARG A 1 120 ? 16.777 -0.347 -15.178 1.00 89.56 120 ARG A CA 1
ATOM 883 C C . ARG A 1 120 ? 17.878 -0.375 -14.134 1.00 89.56 120 ARG A C 1
ATOM 885 O O . ARG A 1 120 ? 19.040 -0.150 -14.466 1.00 89.56 120 ARG A O 1
ATOM 892 N N . GLU A 1 121 ? 17.524 -0.665 -12.892 1.00 92.31 121 GLU A N 1
ATOM 893 C CA . GLU A 1 121 ? 18.494 -0.746 -11.802 1.00 92.31 121 GLU A CA 1
ATOM 894 C C . GLU A 1 121 ? 18.310 -2.070 -11.080 1.00 92.31 121 GLU A C 1
ATOM 896 O O . GLU A 1 121 ? 17.255 -2.333 -10.506 1.00 92.31 121 GLU A O 1
ATOM 901 N N . MET A 1 122 ? 19.338 -2.912 -11.107 1.00 94.75 122 MET A N 1
ATOM 902 C CA . MET A 1 122 ? 19.295 -4.198 -10.427 1.00 94.75 122 MET A CA 1
ATOM 903 C C . MET A 1 122 ? 19.526 -4.009 -8.931 1.00 94.75 122 MET A C 1
ATOM 905 O O . MET A 1 122 ? 20.475 -3.354 -8.503 1.00 94.75 122 MET A O 1
ATOM 909 N N . SER A 1 123 ? 18.663 -4.616 -8.127 1.00 94.88 123 SER A N 1
ATOM 910 C CA . SER A 1 123 ? 18.920 -4.802 -6.704 1.00 94.88 123 SER A CA 1
ATOM 911 C C . SER A 1 123 ? 20.044 -5.829 -6.485 1.00 94.88 123 SER A C 1
ATOM 913 O O . SER A 1 123 ? 20.298 -6.664 -7.360 1.00 94.88 123 SER A O 1
ATOM 915 N N . PRO A 1 124 ? 20.666 -5.857 -5.291 1.00 96.50 124 PRO A N 1
ATOM 916 C CA . PRO A 1 124 ? 21.573 -6.938 -4.893 1.00 96.50 124 PRO A CA 1
ATOM 917 C C . PRO A 1 124 ? 20.942 -8.342 -4.926 1.00 96.50 124 PRO A C 1
ATOM 919 O O . PRO A 1 124 ? 21.661 -9.333 -4.901 1.00 96.50 124 PRO A O 1
ATOM 922 N N . GLU A 1 125 ? 19.609 -8.439 -4.991 1.00 95.38 125 GLU A N 1
ATOM 923 C CA . GLU A 1 125 ? 18.860 -9.698 -5.093 1.00 95.38 125 GLU A CA 1
ATOM 924 C C . GLU A 1 125 ? 18.690 -10.177 -6.546 1.00 95.38 125 GLU A C 1
ATOM 926 O O . GLU A 1 125 ? 18.010 -11.170 -6.792 1.00 95.38 125 GLU A O 1
ATOM 931 N N . GLY A 1 126 ? 19.273 -9.471 -7.523 1.00 94.19 126 GLY A N 1
ATOM 932 C CA . GLY A 1 126 ? 19.184 -9.837 -8.937 1.00 94.19 126 GLY A CA 1
ATOM 933 C C . GLY A 1 126 ? 17.826 -9.533 -9.576 1.00 94.19 126 GLY A C 1
ATOM 934 O O . GLY A 1 126 ? 17.519 -10.067 -10.638 1.00 94.19 126 GLY A O 1
ATOM 935 N N . VAL A 1 127 ? 17.023 -8.654 -8.968 1.00 93.56 127 VAL A N 1
ATOM 936 C CA . VAL A 1 127 ? 15.722 -8.203 -9.494 1.00 93.56 127 VAL A CA 1
ATOM 937 C C . VAL A 1 127 ? 15.775 -6.707 -9.786 1.00 93.56 127 VAL A C 1
ATOM 939 O O . VAL A 1 127 ? 16.316 -5.947 -8.981 1.00 93.56 127 VAL A O 1
ATOM 942 N N . ASP A 1 128 ? 15.208 -6.266 -10.909 1.00 94.19 128 ASP A N 1
ATOM 943 C CA . ASP A 1 128 ? 15.057 -4.838 -11.201 1.00 94.19 128 ASP A CA 1
ATOM 944 C C . ASP A 1 128 ? 14.240 -4.149 -10.091 1.00 94.19 128 ASP A C 1
ATOM 946 O O . ASP A 1 128 ? 13.143 -4.577 -9.740 1.00 94.19 128 ASP A O 1
ATOM 950 N N . ARG A 1 129 ? 14.763 -3.066 -9.515 1.00 94.69 129 ARG A N 1
ATOM 951 C CA . ARG A 1 129 ? 14.174 -2.394 -8.348 1.00 94.69 129 ARG A CA 1
ATOM 952 C C . ARG A 1 129 ? 12.762 -1.863 -8.612 1.00 94.69 129 ARG A C 1
ATOM 954 O O . ARG A 1 129 ? 11.930 -1.856 -7.698 1.00 94.69 129 ARG A O 1
ATOM 961 N N . LEU A 1 130 ? 12.474 -1.431 -9.844 1.00 92.88 130 LEU A N 1
ATOM 962 C CA . LEU A 1 130 ? 11.162 -0.904 -10.216 1.00 92.88 130 LEU A CA 1
ATOM 963 C C . LEU A 1 130 ? 10.115 -2.024 -10.239 1.00 92.88 130 LEU A C 1
ATOM 965 O O . LEU A 1 130 ? 9.049 -1.876 -9.640 1.00 92.88 130 LEU A O 1
ATOM 969 N N . THR A 1 131 ? 10.418 -3.151 -10.880 1.00 93.38 131 THR A N 1
ATOM 970 C CA . THR A 1 131 ? 9.563 -4.348 -10.863 1.00 93.38 131 THR A CA 1
ATOM 971 C C . THR A 1 131 ? 9.464 -4.949 -9.457 1.00 93.38 131 THR A C 1
ATOM 973 O O . THR A 1 131 ? 8.366 -5.314 -9.029 1.00 93.38 131 THR A O 1
ATOM 976 N N . ALA A 1 132 ? 10.557 -4.955 -8.684 1.00 95.56 132 ALA A N 1
ATOM 977 C CA . ALA A 1 132 ? 10.581 -5.418 -7.299 1.00 95.56 132 ALA A CA 1
ATOM 978 C C . ALA A 1 132 ? 9.575 -4.657 -6.432 1.00 95.56 132 ALA A C 1
ATOM 980 O O . ALA A 1 132 ? 8.649 -5.261 -5.887 1.00 95.56 132 ALA A O 1
ATOM 981 N N . ILE A 1 133 ? 9.670 -3.323 -6.368 1.00 95.31 133 ILE A N 1
ATOM 982 C CA . ILE A 1 133 ? 8.736 -2.540 -5.552 1.00 95.31 133 ILE A CA 1
ATOM 983 C C . ILE A 1 133 ? 7.305 -2.628 -6.088 1.00 95.31 133 ILE A C 1
ATOM 985 O O . ILE A 1 133 ? 6.364 -2.671 -5.294 1.00 95.31 133 ILE A O 1
ATOM 989 N N . ARG A 1 134 ? 7.118 -2.648 -7.421 1.00 94.19 134 ARG A N 1
ATOM 990 C CA . ARG A 1 134 ? 5.798 -2.619 -8.075 1.00 94.19 134 ARG A CA 1
ATOM 991 C C . ARG A 1 134 ? 5.036 -3.930 -7.977 1.00 94.19 134 ARG A C 1
ATOM 993 O O . ARG A 1 134 ? 3.807 -3.879 -7.939 1.00 94.19 134 ARG A O 1
ATOM 1000 N N . TYR A 1 135 ? 5.734 -5.056 -7.882 1.00 96.06 135 TYR A N 1
ATOM 1001 C CA . TYR A 1 135 ? 5.128 -6.381 -7.859 1.00 96.06 135 TYR A CA 1
ATOM 1002 C C . TYR A 1 135 ? 5.702 -7.277 -6.755 1.00 96.06 135 TYR A C 1
ATOM 1004 O O . TYR A 1 135 ? 4.995 -7.554 -5.783 1.00 96.06 135 TYR A O 1
ATOM 1012 N N . TYR A 1 136 ? 6.963 -7.706 -6.862 1.00 96.81 136 TYR A N 1
ATOM 1013 C CA . TYR A 1 136 ? 7.498 -8.791 -6.029 1.00 96.81 136 TYR A CA 1
ATOM 1014 C C . TYR A 1 136 ? 7.453 -8.498 -4.527 1.00 96.81 136 TYR A C 1
ATOM 1016 O O . TYR A 1 136 ? 6.966 -9.325 -3.756 1.00 96.81 136 TYR A O 1
ATOM 1024 N N . SER A 1 137 ? 7.881 -7.309 -4.102 1.00 97.31 137 SER A N 1
ATOM 1025 C CA . SER A 1 137 ? 7.852 -6.893 -2.698 1.00 97.31 137 SER A CA 1
ATOM 1026 C C . SER A 1 137 ? 6.425 -6.869 -2.151 1.00 97.31 137 SER A C 1
ATOM 1028 O O . SER A 1 137 ? 6.165 -7.417 -1.081 1.00 97.31 137 SER A O 1
ATOM 1030 N N . ARG A 1 138 ? 5.464 -6.312 -2.905 1.00 96.94 138 ARG A N 1
ATOM 1031 C CA . ARG A 1 138 ? 4.043 -6.300 -2.511 1.00 96.94 138 ARG A CA 1
ATOM 1032 C C . ARG A 1 138 ? 3.499 -7.714 -2.337 1.00 96.94 138 ARG A C 1
ATOM 1034 O O . ARG A 1 138 ? 2.869 -8.007 -1.325 1.00 96.94 138 ARG A O 1
ATOM 1041 N N . MET A 1 139 ? 3.739 -8.590 -3.311 1.00 97.81 139 MET A N 1
ATOM 1042 C CA . MET A 1 139 ? 3.217 -9.955 -3.262 1.00 97.81 139 MET A CA 1
ATOM 1043 C C . MET A 1 139 ? 3.872 -10.757 -2.144 1.00 97.81 139 MET A C 1
ATOM 1045 O O . MET A 1 139 ? 3.178 -11.462 -1.417 1.00 97.81 139 MET A O 1
ATOM 1049 N N . ARG A 1 140 ? 5.179 -10.586 -1.921 1.00 98.38 140 ARG A N 1
ATOM 1050 C CA . ARG A 1 140 ? 5.868 -11.203 -0.787 1.00 98.38 140 ARG A CA 1
ATOM 1051 C C . ARG A 1 140 ? 5.291 -10.738 0.550 1.00 98.38 140 ARG A C 1
ATOM 1053 O O . ARG A 1 140 ? 5.078 -11.572 1.433 1.00 98.38 140 ARG A O 1
ATOM 1060 N N . PHE A 1 141 ? 5.026 -9.439 0.688 1.00 98.75 141 PHE A N 1
ATOM 1061 C CA . PHE A 1 141 ? 4.399 -8.855 1.873 1.00 98.75 141 PHE A CA 1
ATOM 1062 C C . PHE A 1 141 ? 3.017 -9.467 2.119 1.00 98.75 141 PHE A C 1
ATOM 1064 O O . PHE A 1 141 ? 2.772 -10.035 3.180 1.00 98.75 141 PHE A O 1
ATOM 1071 N N . LEU A 1 142 ? 2.152 -9.437 1.100 1.00 98.75 142 LEU A N 1
ATOM 1072 C CA . LEU A 1 142 ? 0.810 -10.012 1.143 1.00 98.75 142 LEU A CA 1
ATOM 1073 C C . LEU A 1 142 ? 0.840 -11.496 1.515 1.00 98.75 142 LEU A C 1
ATOM 1075 O O . LEU A 1 142 ? 0.184 -11.889 2.472 1.00 98.75 142 LEU A O 1
ATOM 1079 N N . MET A 1 143 ? 1.630 -12.312 0.811 1.00 98.50 143 MET A N 1
ATOM 1080 C CA . MET A 1 143 ? 1.722 -13.753 1.070 1.00 98.50 143 MET A CA 1
ATOM 1081 C C . MET A 1 143 ? 2.139 -14.062 2.510 1.00 98.50 143 MET A C 1
ATOM 1083 O O . MET A 1 143 ? 1.629 -15.008 3.102 1.00 98.50 143 MET A O 1
ATOM 1087 N N . THR A 1 144 ? 3.034 -13.254 3.081 1.00 98.75 144 THR A N 1
ATOM 1088 C CA . THR A 1 144 ? 3.486 -13.418 4.471 1.00 98.75 144 THR A CA 1
ATOM 1089 C C . THR A 1 144 ? 2.379 -13.059 5.472 1.00 98.75 144 THR A C 1
ATOM 1091 O O . THR A 1 144 ? 2.289 -13.679 6.527 1.00 98.75 144 THR A O 1
ATOM 1094 N N . LEU A 1 145 ? 1.499 -12.108 5.135 1.00 98.81 145 LEU A N 1
ATOM 1095 C CA . LEU A 1 145 ? 0.388 -11.666 5.988 1.00 98.81 145 LEU A CA 1
ATOM 1096 C C . LEU A 1 145 ? -0.926 -12.437 5.780 1.00 98.81 145 LEU A C 1
ATOM 1098 O O . LEU A 1 145 ? -1.839 -12.294 6.595 1.00 98.81 145 LEU A O 1
ATOM 1102 N N . LEU A 1 146 ? -1.037 -13.276 4.740 1.00 98.62 146 LEU A N 1
ATOM 1103 C CA . LEU A 1 146 ? -2.232 -14.091 4.474 1.00 98.62 146 LEU A CA 1
ATOM 1104 C C . LEU A 1 146 ? -2.739 -14.857 5.709 1.00 98.62 146 LEU A C 1
ATOM 1106 O O . LEU A 1 146 ? -3.942 -14.801 5.955 1.00 98.62 146 LEU A O 1
ATOM 1110 N N . PRO A 1 147 ? -1.892 -15.510 6.536 1.00 98.25 147 PRO A N 1
ATOM 1111 C CA . PRO A 1 147 ? -2.372 -16.206 7.730 1.00 98.25 147 PRO A CA 1
ATOM 1112 C C . PRO A 1 147 ? -3.125 -15.309 8.724 1.00 98.25 147 PRO A C 1
ATOM 1114 O O . PRO A 1 147 ? -4.045 -15.782 9.381 1.00 98.25 147 PRO A O 1
ATOM 1117 N N . LEU A 1 148 ? -2.764 -14.026 8.837 1.00 98.69 148 LEU A N 1
ATOM 1118 C CA . LEU A 1 148 ? -3.460 -13.063 9.699 1.00 98.69 148 LEU A CA 1
ATOM 1119 C C . LEU A 1 148 ? -4.714 -12.490 9.036 1.00 98.69 148 LEU A C 1
ATOM 1121 O O . LEU A 1 148 ? -5.712 -12.265 9.717 1.00 98.69 148 LEU A O 1
ATOM 1125 N N . LEU A 1 149 ? -4.680 -12.274 7.719 1.00 98.69 149 LEU A N 1
ATOM 1126 C CA . LEU A 1 149 ? -5.850 -11.837 6.953 1.00 98.69 149 LEU A CA 1
ATOM 1127 C C . LEU A 1 149 ? -6.975 -12.872 7.053 1.00 98.69 149 LEU A C 1
ATOM 1129 O O . LEU A 1 149 ? -8.101 -12.524 7.379 1.00 98.69 149 LEU A O 1
ATOM 1133 N N . ARG A 1 150 ? -6.656 -14.160 6.887 1.00 98.38 150 ARG A N 1
ATOM 1134 C CA . ARG A 1 150 ? -7.618 -15.280 6.944 1.00 98.38 150 ARG A CA 1
ATOM 1135 C C . ARG A 1 150 ? -8.354 -15.424 8.277 1.00 98.38 150 ARG A C 1
ATOM 1137 O O . ARG A 1 150 ? -9.394 -16.069 8.322 1.00 98.38 150 ARG A O 1
ATOM 1144 N N . LYS A 1 151 ? -7.815 -14.850 9.357 1.00 97.62 151 LYS A N 1
ATOM 1145 C CA . LYS A 1 151 ? -8.450 -14.843 10.683 1.00 97.62 151 LYS A CA 1
ATOM 1146 C C . LYS A 1 151 ? -9.509 -13.751 10.832 1.00 97.62 151 LYS A C 1
ATOM 1148 O O . LYS A 1 151 ? -10.307 -13.810 11.762 1.00 97.62 151 LYS A O 1
ATOM 1153 N N . SER A 1 152 ? -9.514 -12.743 9.960 1.00 96.38 152 SER A N 1
ATOM 1154 C CA . SER A 1 152 ? -10.595 -11.761 9.925 1.00 96.38 152 SER A CA 1
ATOM 1155 C C . SER A 1 152 ? -11.829 -12.362 9.246 1.00 96.38 152 SER A C 1
ATOM 1157 O O . SER A 1 152 ? -11.722 -13.178 8.331 1.00 96.38 152 SER A O 1
ATOM 1159 N N . SER A 1 153 ? -13.016 -11.945 9.685 1.00 93.75 153 SER A N 1
ATOM 1160 C CA . SER A 1 153 ? -14.288 -12.366 9.091 1.00 93.75 153 SER A CA 1
ATOM 1161 C C . SER A 1 153 ? -14.528 -11.744 7.716 1.00 93.75 153 SER A C 1
ATOM 1163 O O . SER A 1 153 ? -15.180 -12.358 6.876 1.00 93.75 153 SER A O 1
ATOM 1165 N N . ASN A 1 154 ? -14.008 -10.537 7.479 1.00 93.44 154 ASN A N 1
ATOM 1166 C CA . ASN A 1 154 ? -14.238 -9.795 6.244 1.00 93.44 154 ASN A CA 1
ATOM 1167 C C . ASN A 1 154 ? -13.007 -8.984 5.784 1.00 93.44 154 ASN A C 1
ATOM 1169 O O . ASN A 1 154 ? -13.120 -7.776 5.564 1.00 93.44 154 ASN A O 1
ATOM 1173 N N . PRO A 1 155 ? -11.820 -9.606 5.667 1.00 97.12 155 PRO A N 1
ATOM 1174 C CA . PRO A 1 155 ? -10.591 -8.897 5.343 1.00 97.12 155 PRO A CA 1
ATOM 1175 C C . PRO A 1 155 ? -10.618 -8.322 3.928 1.00 97.12 155 PRO A C 1
ATOM 1177 O O . PRO A 1 155 ? -11.151 -8.929 2.990 1.00 97.12 155 PRO A O 1
ATOM 1180 N N . ARG A 1 156 ? -9.949 -7.182 3.750 1.00 97.56 156 ARG A N 1
ATOM 1181 C CA . ARG A 1 156 ? -9.699 -6.610 2.428 1.00 97.56 156 ARG A CA 1
ATOM 1182 C C . ARG A 1 156 ? -8.227 -6.317 2.193 1.00 97.56 156 ARG A C 1
ATOM 1184 O O . ARG A 1 156 ? -7.519 -5.791 3.048 1.00 97.56 156 ARG A O 1
ATOM 1191 N N . VAL A 1 157 ? -7.774 -6.647 0.992 1.00 98.62 157 VAL A N 1
ATOM 1192 C CA . VAL A 1 157 ? -6.439 -6.352 0.486 1.00 98.62 157 VAL A CA 1
ATOM 1193 C C . VAL A 1 157 ? -6.577 -5.390 -0.677 1.00 98.62 157 VAL A C 1
ATOM 1195 O O . VAL A 1 157 ? -7.281 -5.665 -1.643 1.00 98.62 157 VAL A O 1
ATOM 1198 N N . VAL A 1 158 ? -5.866 -4.275 -0.603 1.00 98.44 158 VAL A N 1
ATOM 1199 C CA . VAL A 1 158 ? -5.877 -3.221 -1.606 1.00 98.44 158 VAL A CA 1
ATOM 1200 C C . VAL A 1 158 ? -4.466 -3.012 -2.132 1.00 98.44 158 VAL A C 1
ATOM 1202 O O . VAL A 1 158 ? -3.575 -2.571 -1.407 1.00 98.44 158 VAL A O 1
ATOM 1205 N N . SER A 1 159 ? -4.260 -3.298 -3.414 1.00 98.12 159 SER A N 1
ATOM 1206 C CA . SER A 1 159 ? -3.014 -3.017 -4.121 1.00 98.12 159 SER A CA 1
ATOM 1207 C C . SER A 1 159 ? -3.214 -1.820 -5.041 1.00 98.12 159 SER A C 1
ATOM 1209 O O . SER A 1 159 ? -3.960 -1.879 -6.017 1.00 98.12 159 SER A O 1
ATOM 1211 N N . VAL A 1 160 ? -2.555 -0.711 -4.718 1.00 96.44 160 VAL A N 1
ATOM 1212 C CA . VAL A 1 160 ? -2.618 0.529 -5.499 1.00 96.44 160 VAL A CA 1
ATOM 1213 C C . VAL A 1 160 ? -1.577 0.497 -6.620 1.00 96.44 160 VAL A C 1
ATOM 1215 O O . VAL A 1 160 ? -0.492 -0.071 -6.427 1.00 96.44 160 VAL A O 1
ATOM 1218 N N . LEU A 1 161 ? -1.888 1.210 -7.716 1.00 91.50 161 LEU A N 1
ATOM 1219 C CA . LEU A 1 161 ? -1.114 1.469 -8.947 1.00 91.50 161 LEU A CA 1
ATOM 1220 C C . LEU A 1 161 ? -1.515 0.507 -10.072 1.00 91.50 161 LEU A C 1
ATOM 1222 O O . LEU A 1 161 ? -1.610 -0.672 -9.813 1.00 91.50 161 LEU A O 1
ATOM 1226 N N . GLY A 1 162 ? -1.666 0.949 -11.321 1.00 90.88 162 GLY A N 1
ATOM 1227 C CA . GLY A 1 162 ? -1.637 0.056 -12.497 1.00 90.88 162 GLY A CA 1
ATOM 1228 C C . GLY A 1 162 ? -2.869 -0.810 -12.810 1.00 90.88 162 GLY A C 1
ATOM 1229 O O . GLY A 1 162 ? -2.805 -1.557 -13.778 1.00 90.88 162 GLY A O 1
ATOM 1230 N N . ALA A 1 163 ? -3.969 -0.716 -12.057 1.00 94.12 163 ALA A N 1
ATOM 1231 C CA . ALA A 1 163 ? -5.231 -1.359 -12.443 1.00 94.12 163 ALA A CA 1
ATOM 1232 C C . ALA A 1 163 ? -5.846 -0.682 -13.676 1.00 94.12 163 ALA A C 1
ATOM 1234 O O . ALA A 1 163 ? -5.869 0.552 -13.750 1.00 94.12 163 ALA A O 1
ATOM 1235 N N . GLY A 1 164 ? -6.347 -1.473 -14.625 1.00 93.12 164 GLY A N 1
ATOM 1236 C CA . GLY A 1 164 ? -6.828 -0.975 -15.919 1.00 93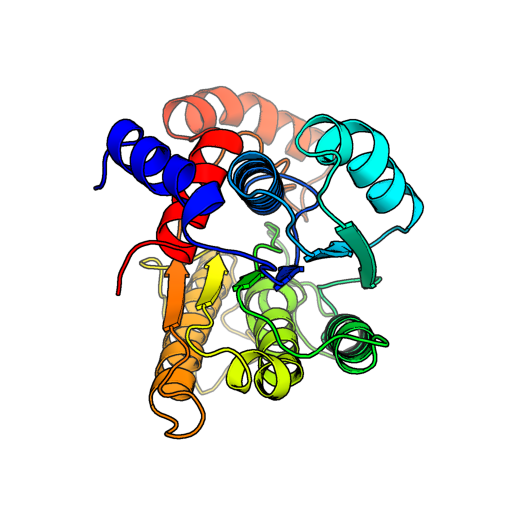.12 164 GLY A CA 1
ATOM 1237 C C . GLY A 1 164 ? -5.705 -0.447 -16.821 1.00 93.12 164 GLY A C 1
ATOM 1238 O O . GLY A 1 164 ? -5.970 0.293 -17.767 1.00 93.12 164 GLY A O 1
ATOM 1239 N N . GLN A 1 165 ? -4.450 -0.736 -16.476 1.00 92.88 165 GLN A N 1
ATOM 1240 C CA . GLN A 1 165 ? -3.234 -0.384 -17.215 1.00 92.88 165 GLN A CA 1
ATOM 1241 C C . GLN A 1 165 ? -2.349 -1.630 -17.396 1.00 92.88 165 GLN A C 1
ATOM 1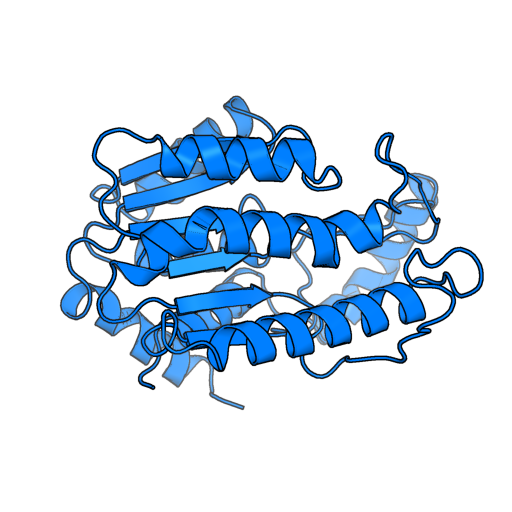243 O O . GLN A 1 165 ? -1.128 -1.526 -17.510 1.00 92.88 165 GLN A O 1
ATOM 1248 N N . GLU A 1 166 ? -2.964 -2.813 -17.347 1.00 96.44 166 GLU A N 1
ATOM 1249 C CA . GLU A 1 166 ? -2.342 -4.102 -17.608 1.00 96.44 166 GLU A CA 1
ATOM 1250 C C . GLU A 1 166 ? -1.685 -4.091 -18.995 1.00 96.44 166 GLU A C 1
ATOM 1252 O O . GLU A 1 166 ? -2.252 -3.611 -19.976 1.00 96.44 166 GLU A O 1
ATOM 1257 N N . GLY A 1 167 ? -0.455 -4.592 -19.058 1.00 95.19 167 GLY A N 1
ATOM 1258 C CA . GLY A 1 167 ? 0.342 -4.661 -20.277 1.00 95.19 167 GLY A CA 1
ATOM 1259 C C . GLY A 1 167 ? 0.771 -6.081 -20.624 1.00 95.19 167 GLY A C 1
ATOM 1260 O O . GLY A 1 167 ? 0.416 -7.057 -19.960 1.00 95.19 167 GLY A O 1
ATOM 1261 N N . GLN A 1 168 ? 1.570 -6.184 -21.681 1.00 96.06 168 GLN A N 1
ATOM 1262 C CA . GLN A 1 168 ? 2.096 -7.454 -22.160 1.00 96.06 168 GLN A CA 1
ATOM 1263 C C . GLN A 1 168 ? 3.006 -8.124 -21.120 1.00 96.06 168 GLN A C 1
ATOM 1265 O O . GLN A 1 168 ? 3.744 -7.459 -20.391 1.00 96.06 168 GLN A O 1
ATOM 1270 N N . LEU A 1 169 ? 2.938 -9.455 -21.072 1.00 96.06 169 LEU A N 1
ATOM 1271 C CA . LEU A 1 169 ? 3.879 -10.310 -20.358 1.00 96.06 169 LEU A CA 1
ATOM 1272 C C . LEU A 1 169 ? 4.733 -11.065 -21.376 1.00 96.06 169 LEU A C 1
ATOM 1274 O O . LEU A 1 169 ? 4.239 -11.443 -22.439 1.00 96.06 169 LEU A O 1
ATOM 1278 N N . TRP A 1 170 ? 5.990 -11.302 -21.017 1.00 95.75 170 TRP A N 1
ATOM 1279 C CA . TRP A 1 170 ? 6.964 -12.047 -21.814 1.00 95.75 170 TRP A CA 1
ATOM 1280 C C . TRP A 1 170 ? 7.398 -13.280 -21.016 1.00 95.75 170 TRP A C 1
ATOM 1282 O O . TRP A 1 170 ? 8.273 -13.161 -20.155 1.00 95.75 170 TRP A O 1
ATOM 1292 N N . PRO A 1 171 ? 6.767 -14.453 -21.222 1.00 92.88 171 PRO A N 1
ATOM 1293 C CA . PRO A 1 171 ? 7.089 -15.674 -20.478 1.00 92.88 171 PRO A CA 1
ATOM 1294 C C . PRO A 1 171 ? 8.554 -16.124 -20.583 1.00 92.88 171 PRO A C 1
ATOM 1296 O O . PRO A 1 171 ? 9.048 -16.860 -19.732 1.00 92.88 171 PRO A O 1
ATOM 1299 N N . GLU A 1 172 ? 9.252 -15.685 -21.622 1.00 94.50 172 GLU A N 1
ATOM 1300 C CA . GLU A 1 172 ? 10.673 -15.908 -21.869 1.00 94.50 172 GLU A CA 1
ATOM 1301 C C . GLU A 1 172 ? 11.600 -14.878 -21.195 1.00 94.50 172 GLU A C 1
ATOM 1303 O O . GLU A 1 172 ? 12.819 -15.039 -21.243 1.00 94.50 172 GLU A O 1
ATOM 1308 N N . ASP A 1 173 ? 11.050 -13.821 -20.585 1.00 92.25 173 ASP A N 1
ATOM 1309 C CA . ASP A 1 173 ? 11.793 -12.681 -20.028 1.00 92.25 173 ASP A CA 1
ATOM 1310 C C . ASP A 1 173 ? 11.132 -12.111 -18.754 1.00 92.25 173 ASP A C 1
ATOM 1312 O O . ASP A 1 173 ? 10.877 -10.912 -18.622 1.00 92.25 173 ASP A O 1
ATOM 1316 N N . TRP A 1 174 ? 10.851 -12.975 -17.774 1.00 87.25 174 TRP A N 1
ATOM 1317 C CA . TRP A 1 174 ? 10.218 -12.576 -16.505 1.00 87.25 174 TRP A CA 1
ATOM 1318 C C . TRP A 1 174 ? 10.999 -11.520 -15.714 1.00 87.25 174 TRP A C 1
ATOM 1320 O O . TRP A 1 174 ? 10.412 -10.762 -14.944 1.00 87.25 174 TRP A O 1
ATOM 1330 N N . THR A 1 175 ? 12.322 -11.475 -15.880 1.00 86.00 175 THR A N 1
ATOM 1331 C CA . THR A 1 175 ? 13.215 -10.533 -15.190 1.00 86.00 175 THR A CA 1
ATOM 1332 C C . THR A 1 175 ? 13.332 -9.189 -15.907 1.00 86.00 175 THR A C 1
ATOM 1334 O O . THR A 1 175 ? 14.073 -8.316 -15.437 1.00 86.00 175 THR A O 1
ATOM 1337 N N . MET A 1 176 ? 12.603 -9.003 -17.018 1.00 88.81 176 MET A N 1
ATOM 1338 C CA . MET A 1 176 ? 12.645 -7.805 -17.852 1.00 88.81 176 MET A CA 1
ATOM 1339 C C . MET A 1 176 ? 14.096 -7.437 -18.180 1.00 88.81 176 MET A C 1
ATOM 1341 O O . MET A 1 176 ? 14.555 -6.344 -17.852 1.00 88.81 176 MET A O 1
ATOM 1345 N N . GLU A 1 177 ? 14.869 -8.376 -18.717 1.00 90.06 177 GLU A N 1
ATOM 1346 C CA . GLU A 1 177 ? 16.239 -8.136 -19.170 1.00 90.06 177 GLU A CA 1
ATOM 1347 C C . GLU A 1 177 ? 16.258 -7.607 -20.605 1.00 90.06 177 GLU A C 1
ATOM 1349 O O . GLU A 1 177 ? 16.985 -6.658 -20.895 1.00 90.06 177 GLU A O 1
ATOM 1354 N N . LYS A 1 178 ? 15.422 -8.168 -21.485 1.00 92.56 178 LYS A N 1
ATOM 1355 C CA . LYS A 1 178 ? 15.370 -7.819 -22.914 1.00 92.56 178 LYS A CA 1
ATOM 1356 C C . LYS A 1 178 ? 14.295 -6.781 -23.216 1.00 92.56 178 LYS A C 1
ATOM 1358 O O . LYS A 1 178 ? 14.521 -5.877 -24.013 1.00 92.56 178 LYS A O 1
ATOM 1363 N N . HIS A 1 179 ? 13.137 -6.886 -22.568 1.00 94.25 179 HIS A N 1
ATOM 1364 C CA . HIS A 1 179 ? 11.955 -6.064 -22.856 1.00 94.25 179 HIS A CA 1
ATOM 1365 C C . HIS A 1 179 ? 11.788 -4.876 -21.907 1.00 94.25 179 HIS A C 1
ATOM 1367 O O . HIS A 1 179 ? 10.713 -4.265 -21.841 1.00 94.25 179 HIS A O 1
ATOM 1373 N N . TRP A 1 180 ? 12.836 -4.536 -21.151 1.00 93.94 180 TRP A N 1
ATOM 1374 C CA . TRP A 1 180 ? 12.755 -3.455 -20.182 1.00 93.94 180 TRP A CA 1
ATOM 1375 C C . TRP A 1 180 ? 12.500 -2.102 -20.845 1.00 93.94 180 TRP A C 1
ATOM 1377 O O . TRP A 1 180 ? 13.197 -1.664 -21.754 1.00 93.94 180 TRP A O 1
ATOM 1387 N N . GLY A 1 181 ? 11.516 -1.407 -20.299 1.00 92.12 181 GLY A N 1
ATOM 1388 C CA . GLY A 1 181 ? 11.201 -0.013 -20.557 1.00 92.12 181 GLY A CA 1
ATOM 1389 C C . GLY A 1 181 ? 10.165 0.415 -19.529 1.00 92.12 181 GLY A C 1
ATOM 1390 O O . GLY A 1 181 ? 9.419 -0.428 -19.032 1.00 92.12 181 GLY A O 1
ATOM 1391 N N . LEU A 1 182 ? 10.090 1.704 -19.190 1.00 88.62 182 LEU A N 1
ATOM 1392 C CA . LEU A 1 182 ? 9.180 2.168 -18.135 1.00 88.62 182 LEU A CA 1
ATOM 1393 C C . LEU A 1 182 ? 7.728 1.720 -18.379 1.00 88.62 182 LEU A C 1
ATOM 1395 O O . LEU A 1 182 ? 7.087 1.221 -17.455 1.00 88.62 182 LEU A O 1
ATOM 1399 N N . ALA A 1 183 ? 7.221 1.868 -19.607 1.00 91.38 183 ALA A N 1
ATOM 1400 C CA . ALA A 1 183 ? 5.862 1.459 -19.966 1.00 91.38 183 ALA A CA 1
ATOM 1401 C C . ALA A 1 183 ? 5.673 -0.062 -19.853 1.00 91.38 183 ALA A C 1
ATOM 1403 O O . ALA A 1 183 ? 4.739 -0.512 -19.194 1.00 91.38 183 ALA A O 1
ATOM 1404 N N . ASN A 1 184 ? 6.604 -0.842 -20.407 1.00 94.69 184 ASN A N 1
ATOM 1405 C CA . ASN A 1 184 ? 6.566 -2.303 -20.356 1.00 94.69 184 ASN A CA 1
ATOM 1406 C C . ASN A 1 184 ? 6.636 -2.820 -18.914 1.00 94.69 184 ASN A C 1
ATOM 1408 O O . ASN A 1 184 ? 5.794 -3.607 -18.498 1.00 94.69 184 ASN A O 1
ATOM 1412 N N . ALA A 1 185 ? 7.584 -2.328 -18.113 1.00 92.62 185 ALA A N 1
ATOM 1413 C CA . ALA A 1 185 ? 7.734 -2.707 -16.710 1.00 92.62 185 ALA A CA 1
ATOM 1414 C C . ALA A 1 185 ? 6.513 -2.292 -15.874 1.00 92.62 185 ALA A C 1
ATOM 1416 O O . ALA A 1 185 ? 6.093 -3.029 -14.979 1.00 92.62 185 ALA A O 1
ATOM 1417 N N . ALA A 1 186 ? 5.916 -1.128 -16.163 1.00 91.31 186 ALA A N 1
ATOM 1418 C CA . ALA A 1 186 ? 4.679 -0.681 -15.531 1.00 91.31 186 ALA A CA 1
ATOM 1419 C C . ALA A 1 186 ? 3.496 -1.596 -15.861 1.00 91.31 186 ALA A C 1
ATOM 1421 O O . ALA A 1 186 ? 2.835 -2.065 -14.935 1.00 91.31 186 ALA A O 1
ATOM 1422 N N . GLY A 1 187 ? 3.267 -1.850 -17.151 1.00 94.94 187 GLY A N 1
ATOM 1423 C CA . GLY A 1 187 ? 2.166 -2.672 -17.640 1.00 94.94 187 GLY A CA 1
ATOM 1424 C C . GLY A 1 187 ? 2.285 -4.122 -17.185 1.00 94.94 187 GLY A C 1
ATOM 1425 O O . GLY A 1 187 ? 1.340 -4.653 -16.609 1.00 94.94 187 GLY A O 1
ATOM 1426 N N . ALA A 1 188 ? 3.469 -4.727 -17.323 1.00 95.56 188 ALA A N 1
ATOM 1427 C CA . ALA A 1 188 ? 3.742 -6.082 -16.847 1.00 95.56 188 ALA A CA 1
ATOM 1428 C C . ALA A 1 188 ? 3.524 -6.208 -15.331 1.00 95.56 188 ALA A C 1
ATOM 1430 O O . ALA A 1 188 ? 2.876 -7.146 -14.872 1.00 95.56 188 ALA A O 1
ATOM 1431 N N . SER A 1 189 ? 3.978 -5.226 -14.539 1.00 94.94 189 SER A N 1
ATOM 1432 C CA . SER A 1 189 ? 3.701 -5.202 -13.093 1.00 94.94 189 SER A CA 1
ATOM 1433 C C . SER A 1 189 ? 2.204 -5.072 -12.785 1.00 94.94 189 SER A C 1
ATOM 1435 O O . SER A 1 189 ? 1.746 -5.600 -11.775 1.00 94.94 189 SER A O 1
ATOM 1437 N N . GLY A 1 190 ? 1.442 -4.345 -13.610 1.00 96.19 190 GLY A N 1
ATOM 1438 C CA . GLY A 1 190 ? -0.018 -4.263 -13.522 1.00 96.19 190 GLY A CA 1
ATOM 1439 C C . GLY A 1 190 ? -0.663 -5.631 -13.733 1.00 96.19 190 GLY A C 1
ATOM 1440 O O . GLY A 1 190 ? -1.348 -6.120 -12.837 1.00 96.19 190 GLY A O 1
ATOM 1441 N N . SER A 1 191 ? -0.347 -6.282 -14.853 1.00 97.44 191 SER A N 1
ATOM 1442 C CA . SER A 1 191 ? -0.870 -7.605 -15.217 1.00 97.44 191 SER A CA 1
ATOM 1443 C C . SER A 1 191 ? -0.534 -8.662 -14.173 1.00 97.44 191 SER A C 1
ATOM 1445 O O . SER A 1 191 ? -1.418 -9.375 -13.709 1.00 97.44 191 SER A O 1
ATOM 1447 N N . LEU A 1 192 ? 0.724 -8.719 -13.727 1.00 96.56 192 LEU A N 1
ATOM 1448 C CA . LEU A 1 192 ? 1.162 -9.664 -12.700 1.00 96.56 192 LEU A CA 1
ATOM 1449 C C . LEU A 1 192 ? 0.419 -9.470 -11.374 1.00 96.56 192 LEU A C 1
ATOM 1451 O O . LEU A 1 192 ? 0.080 -10.449 -10.714 1.00 96.56 192 LEU A O 1
ATOM 1455 N N . LYS A 1 193 ? 0.127 -8.225 -10.976 1.00 96.69 193 LYS A N 1
ATOM 1456 C CA . LYS A 1 193 ? -0.688 -7.975 -9.782 1.00 96.69 193 LYS A CA 1
ATOM 1457 C C . LYS A 1 193 ? -2.124 -8.438 -9.964 1.00 96.69 193 LYS A C 1
ATOM 1459 O O . LYS A 1 193 ? -2.624 -9.088 -9.055 1.00 96.69 193 LYS A O 1
ATOM 1464 N N . THR A 1 194 ? -2.769 -8.114 -11.085 1.00 97.81 194 THR A N 1
ATOM 1465 C CA . THR A 1 194 ? -4.144 -8.559 -11.360 1.00 97.81 194 THR A CA 1
ATOM 1466 C C . THR A 1 194 ? -4.226 -10.081 -11.295 1.00 97.81 194 THR A C 1
ATOM 1468 O O . THR A 1 194 ? -4.974 -10.603 -10.474 1.00 97.81 194 THR A O 1
ATOM 1471 N N . LEU A 1 195 ? -3.358 -10.776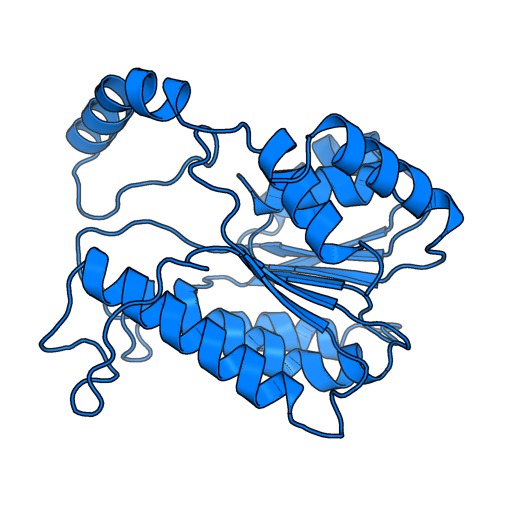 -12.036 1.00 97.44 195 LEU A N 1
ATOM 1472 C CA . LEU A 1 195 ? -3.309 -12.239 -12.073 1.00 97.44 195 LEU A CA 1
ATOM 1473 C C . LEU A 1 195 ? -3.018 -12.852 -10.699 1.00 97.44 195 LEU A C 1
ATOM 1475 O O . LEU A 1 195 ? -3.666 -13.810 -10.297 1.00 97.44 195 LEU A O 1
ATOM 1479 N N . MET A 1 196 ? -2.061 -12.306 -9.942 1.00 97.75 196 MET A N 1
ATOM 1480 C CA . MET A 1 196 ? -1.736 -12.844 -8.617 1.00 97.75 196 MET A CA 1
ATOM 1481 C C . MET A 1 196 ? -2.879 -12.644 -7.614 1.00 97.75 196 MET A C 1
ATOM 1483 O O . MET A 1 196 ? -3.127 -13.514 -6.783 1.00 97.75 196 MET A O 1
ATOM 1487 N N . LEU A 1 197 ? -3.571 -11.504 -7.662 1.00 98.25 197 LEU A N 1
ATOM 1488 C CA . LEU A 1 197 ? -4.715 -11.238 -6.789 1.00 98.25 197 LEU A CA 1
ATOM 1489 C C . LEU A 1 197 ? -5.918 -12.116 -7.154 1.00 98.25 197 LEU A C 1
ATOM 1491 O O . LEU A 1 197 ? -6.563 -12.644 -6.250 1.00 98.25 197 LEU A O 1
ATOM 1495 N N . GLU A 1 198 ? -6.167 -12.326 -8.447 1.00 97.81 198 GLU A N 1
ATOM 1496 C CA . GLU A 1 198 ? -7.173 -13.265 -8.952 1.00 97.81 198 GLU A CA 1
ATOM 1497 C C . GLU A 1 198 ? -6.856 -14.696 -8.495 1.00 97.81 198 GLU A C 1
ATOM 1499 O O . GLU A 1 198 ? -7.649 -15.291 -7.767 1.00 97.81 198 GLU A O 1
ATOM 1504 N N . GLN A 1 199 ? -5.638 -15.186 -8.743 1.00 98.12 199 GLN A N 1
ATOM 1505 C CA . GLN A 1 199 ? -5.191 -16.512 -8.300 1.00 98.12 199 GLN A CA 1
ATOM 1506 C C . GLN A 1 199 ? -5.293 -16.707 -6.780 1.00 98.12 199 GLN A C 1
ATOM 1508 O O . GLN A 1 199 ? -5.520 -17.814 -6.288 1.00 98.12 199 GLN A O 1
ATOM 1513 N N . LEU A 1 200 ? -5.059 -15.653 -5.992 1.00 98.38 200 LEU A N 1
ATOM 1514 C CA . LEU A 1 200 ? -5.243 -15.711 -4.544 1.00 98.38 200 LEU A CA 1
ATOM 1515 C C . LEU A 1 200 ? -6.722 -15.755 -4.154 1.00 98.38 200 LEU A C 1
ATOM 1517 O O . LEU A 1 200 ? -7.030 -16.425 -3.170 1.00 98.38 200 LEU A O 1
ATOM 1521 N N . SER A 1 201 ? -7.607 -15.076 -4.884 1.00 97.69 201 SER A N 1
ATOM 1522 C CA . SER A 1 201 ? -9.051 -15.078 -4.624 1.00 97.69 201 SER A CA 1
ATOM 1523 C C . SER A 1 201 ? -9.713 -16.437 -4.870 1.00 97.69 201 SER A C 1
ATOM 1525 O O . SER A 1 201 ? -10.630 -16.794 -4.141 1.00 97.69 201 SER A O 1
ATOM 1527 N N . GLU A 1 202 ? -9.194 -17.234 -5.808 1.00 98.00 202 GLU A N 1
ATOM 1528 C CA . GLU A 1 202 ? -9.717 -18.574 -6.125 1.00 98.00 202 GLU A CA 1
ATOM 1529 C C . GLU A 1 202 ? -9.411 -19.637 -5.061 1.00 98.00 202 GLU A C 1
ATOM 1531 O O . GLU A 1 202 ? -9.996 -20.721 -5.053 1.00 98.00 202 GLU A O 1
ATOM 1536 N N . LYS A 1 203 ? -8.478 -19.365 -4.143 1.00 98.06 203 LYS A N 1
ATOM 1537 C CA . LYS A 1 203 ? -8.134 -20.319 -3.084 1.00 98.06 203 LYS A CA 1
ATOM 1538 C C . LYS A 1 203 ? -9.243 -20.354 -2.040 1.00 98.06 203 LYS A C 1
ATOM 1540 O O . LYS A 1 203 ? -9.528 -19.333 -1.422 1.00 98.06 203 LYS A O 1
ATOM 1545 N N . GLU A 1 204 ? -9.753 -21.545 -1.732 1.00 97.69 204 GLU A N 1
ATOM 1546 C CA . GLU A 1 204 ? -10.803 -21.752 -0.718 1.00 97.69 204 GLU A CA 1
ATOM 1547 C C . GLU A 1 204 ? -10.447 -21.135 0.649 1.00 97.69 204 GLU A C 1
ATOM 1549 O O . GLU A 1 204 ? -11.274 -20.495 1.297 1.00 97.69 204 GLU A O 1
ATOM 1554 N N . GLU A 1 205 ? -9.179 -21.233 1.066 1.00 97.44 205 GLU A N 1
ATOM 1555 C CA . GLU A 1 205 ? -8.672 -20.617 2.304 1.00 97.44 205 GLU A CA 1
ATOM 1556 C C . GLU A 1 205 ? -8.811 -19.083 2.331 1.00 97.44 205 GLU A C 1
ATOM 1558 O O . GLU A 1 205 ? -8.750 -18.473 3.397 1.00 97.44 205 GLU A O 1
ATOM 1563 N N . ASN A 1 206 ? -8.957 -18.451 1.165 1.00 98.06 206 ASN A N 1
ATOM 1564 C CA . ASN A 1 206 ? -9.046 -17.008 0.979 1.00 98.06 206 ASN A CA 1
ATOM 1565 C C . ASN A 1 206 ? -10.462 -16.537 0.610 1.00 98.06 206 ASN A C 1
ATOM 1567 O O . ASN A 1 206 ? -10.621 -15.351 0.339 1.00 98.06 206 ASN A O 1
ATOM 1571 N N . LYS A 1 207 ? -11.491 -17.398 0.643 1.00 96.12 207 LYS A N 1
ATOM 1572 C CA . LYS A 1 207 ? -12.859 -17.055 0.196 1.00 96.12 207 LYS A CA 1
ATOM 1573 C C . LYS A 1 207 ? -13.476 -15.815 0.857 1.00 96.12 207 LYS A C 1
ATOM 1575 O O . LYS A 1 207 ? -14.320 -15.146 0.273 1.00 96.12 207 LYS A O 1
ATOM 1580 N N . ASN A 1 208 ? -13.048 -15.492 2.078 1.00 95.81 208 ASN A N 1
ATOM 1581 C CA . ASN A 1 208 ? -13.525 -14.316 2.812 1.00 95.81 208 ASN A CA 1
ATOM 1582 C C . ASN A 1 208 ? -12.723 -13.041 2.493 1.00 95.81 208 ASN A C 1
ATOM 1584 O O . ASN A 1 208 ? -13.158 -11.940 2.839 1.00 95.81 208 ASN A O 1
ATOM 1588 N N . ILE A 1 209 ? -11.566 -13.166 1.837 1.00 98.19 209 ILE A N 1
ATOM 1589 C CA . ILE A 1 209 ? -10.680 -12.054 1.497 1.00 98.19 209 ILE A CA 1
ATOM 1590 C C . ILE A 1 209 ? -11.114 -11.427 0.179 1.00 98.19 209 ILE A C 1
ATOM 1592 O O . ILE A 1 209 ? -11.096 -12.069 -0.866 1.00 98.19 209 ILE A O 1
ATOM 1596 N N . SER A 1 210 ? -11.437 -10.135 0.213 1.00 97.69 210 SER A N 1
ATOM 1597 C CA . SER A 1 210 ? -11.553 -9.355 -1.020 1.00 97.69 210 SER A CA 1
ATOM 1598 C C . SER A 1 210 ? -10.196 -8.819 -1.434 1.00 97.69 210 SER A C 1
ATOM 1600 O O . SER A 1 210 ? -9.527 -8.138 -0.655 1.00 97.69 210 SER A O 1
ATOM 1602 N N . PHE A 1 211 ? -9.821 -9.070 -2.681 1.00 98.25 211 PHE A N 1
ATOM 1603 C CA . PHE A 1 211 ? -8.631 -8.502 -3.292 1.00 98.25 211 PHE A CA 1
ATOM 1604 C C . PHE A 1 211 ? -9.038 -7.410 -4.277 1.00 98.25 211 PHE A C 1
ATOM 1606 O O . PHE A 1 211 ? -9.853 -7.630 -5.165 1.00 98.25 211 PHE A O 1
ATOM 1613 N N . VAL A 1 212 ? -8.471 -6.220 -4.108 1.00 97.75 212 VAL A N 1
ATOM 1614 C CA . VAL A 1 212 ? -8.768 -5.050 -4.931 1.00 97.75 212 VAL A CA 1
ATOM 1615 C C . VAL A 1 212 ? -7.478 -4.558 -5.568 1.00 97.75 212 VAL A C 1
ATOM 1617 O O . VAL A 1 212 ? -6.548 -4.135 -4.876 1.00 97.75 212 VAL A O 1
ATOM 1620 N N . HIS A 1 213 ? -7.434 -4.573 -6.896 1.00 97.50 213 HIS A N 1
ATOM 1621 C CA . HIS A 1 213 ? -6.429 -3.856 -7.670 1.00 97.50 213 HIS A CA 1
ATOM 1622 C C . HIS A 1 213 ? -7.019 -2.514 -8.095 1.00 97.50 213 HIS A C 1
ATOM 1624 O O . HIS A 1 213 ? -8.072 -2.479 -8.727 1.00 97.50 213 HIS A O 1
ATOM 1630 N N . LEU A 1 214 ? -6.377 -1.399 -7.735 1.00 94.56 214 LEU A N 1
ATOM 1631 C CA . LEU A 1 214 ? -6.921 -0.079 -8.056 1.00 94.56 214 LEU A CA 1
ATOM 1632 C C . LEU A 1 214 ? -5.875 0.915 -8.549 1.00 94.56 214 LEU A C 1
ATOM 1634 O O . LEU A 1 214 ? -4.720 0.942 -8.117 1.00 94.56 214 LEU A O 1
ATOM 1638 N N . PHE A 1 215 ? -6.335 1.820 -9.406 1.00 92.06 215 PHE A N 1
ATOM 1639 C CA . PHE A 1 215 ? -5.587 2.976 -9.867 1.00 92.06 215 PHE A CA 1
ATOM 1640 C C . PHE A 1 215 ? -6.443 4.236 -9.676 1.00 92.06 215 PHE A C 1
ATOM 1642 O O . PHE A 1 215 ? -7.412 4.436 -10.409 1.00 92.06 215 PHE A O 1
ATOM 1649 N N . PRO A 1 216 ? -6.123 5.112 -8.703 1.00 88.06 216 PRO A N 1
ATOM 1650 C CA . PRO A 1 216 ? -6.951 6.273 -8.391 1.00 88.06 216 PRO A CA 1
ATOM 1651 C C . PRO A 1 216 ? -6.679 7.450 -9.343 1.00 88.06 216 PRO A C 1
ATOM 1653 O O . PRO A 1 216 ? -7.023 8.585 -9.017 1.00 88.06 216 PRO A O 1
ATOM 1656 N N . GLY A 1 217 ? -6.093 7.197 -10.518 1.00 83.94 217 GLY A N 1
ATOM 1657 C CA . GLY A 1 217 ? -5.663 8.211 -11.478 1.00 83.94 217 GLY A CA 1
ATOM 1658 C C . GLY A 1 217 ? -4.314 8.847 -11.136 1.00 83.94 217 GLY A C 1
ATOM 1659 O O . GLY A 1 217 ? -3.593 8.398 -10.243 1.00 83.94 217 GLY A O 1
ATOM 1660 N N . LEU A 1 218 ? -3.977 9.907 -11.875 1.00 82.69 218 LEU A N 1
ATOM 1661 C CA . LEU A 1 218 ? -2.800 10.733 -11.611 1.00 82.69 218 LEU A CA 1
ATOM 1662 C C . LEU A 1 218 ? -3.019 11.569 -10.346 1.00 82.69 218 LEU A C 1
ATOM 1664 O O . LEU A 1 218 ? -4.090 12.144 -10.153 1.00 82.69 218 LEU A O 1
ATOM 1668 N N . VAL A 1 219 ? -2.000 11.646 -9.489 1.00 80.50 219 VAL A N 1
ATOM 1669 C CA . VAL A 1 219 ? -2.062 12.355 -8.202 1.00 80.50 219 VAL A CA 1
ATOM 1670 C C . VAL A 1 219 ? -0.851 13.275 -8.076 1.00 80.50 219 VAL A C 1
ATOM 1672 O O . VAL A 1 219 ? 0.296 12.815 -8.066 1.00 80.50 219 VAL A O 1
ATOM 1675 N N . GLY A 1 220 ? -1.113 14.582 -8.045 1.00 72.12 220 GLY A N 1
ATOM 1676 C CA . GLY A 1 220 ? -0.110 15.615 -8.320 1.00 72.12 220 GLY A CA 1
ATOM 1677 C C . GLY A 1 220 ? 0.824 15.936 -7.152 1.00 72.12 220 GLY A C 1
ATOM 1678 O O . GLY A 1 220 ? 1.923 16.439 -7.362 1.00 72.12 220 GLY A O 1
ATOM 1679 N N . ASP A 1 221 ? 0.423 15.618 -5.924 1.00 75.19 221 ASP A N 1
ATOM 1680 C CA . ASP A 1 221 ? 1.139 15.905 -4.672 1.00 75.19 221 ASP A CA 1
ATOM 1681 C C . ASP A 1 221 ? 1.817 14.660 -4.067 1.00 75.19 221 ASP A C 1
ATOM 1683 O O . ASP A 1 221 ? 2.208 14.644 -2.903 1.00 75.19 221 ASP A O 1
ATOM 1687 N N . THR A 1 222 ? 2.012 13.607 -4.865 1.00 69.25 222 THR A N 1
ATOM 1688 C CA . THR A 1 222 ? 2.661 12.362 -4.415 1.00 69.25 222 THR A CA 1
ATOM 1689 C C . THR A 1 222 ? 4.152 12.504 -4.118 1.00 69.25 222 THR A C 1
ATOM 1691 O O . THR A 1 222 ? 4.726 11.645 -3.445 1.00 69.25 222 THR A O 1
ATOM 1694 N N . GLY A 1 223 ? 4.798 13.557 -4.629 1.00 64.06 223 GLY A N 1
ATOM 1695 C CA . GLY A 1 223 ? 6.248 13.733 -4.533 1.00 64.06 223 GLY A CA 1
ATOM 1696 C C . GLY A 1 223 ? 7.041 12.647 -5.271 1.00 64.06 223 GLY A C 1
ATOM 1697 O O . GLY A 1 223 ? 8.174 12.360 -4.882 1.00 64.06 223 GLY A O 1
ATOM 1698 N N . LEU A 1 224 ? 6.445 12.014 -6.293 1.00 67.88 224 LEU A N 1
ATOM 1699 C CA . LEU A 1 224 ? 7.118 11.026 -7.136 1.00 67.88 224 LEU A CA 1
ATOM 1700 C C . LEU A 1 224 ? 8.337 11.661 -7.811 1.00 67.88 224 LEU A C 1
ATOM 1702 O O . LEU A 1 224 ? 8.221 12.654 -8.527 1.00 67.88 224 LEU A O 1
ATOM 1706 N N . LYS A 1 225 ? 9.508 11.071 -7.576 1.00 62.78 225 LYS A N 1
ATOM 1707 C CA . LYS A 1 225 ? 10.754 11.456 -8.237 1.00 62.78 225 LYS A CA 1
ATOM 1708 C C . LYS A 1 225 ? 10.928 10.628 -9.503 1.00 62.78 225 LYS A C 1
ATOM 1710 O O . LYS A 1 225 ? 10.649 9.430 -9.488 1.00 62.78 225 LYS A O 1
ATOM 1715 N N . PHE A 1 226 ? 11.399 11.271 -10.567 1.00 66.06 226 PHE A N 1
ATOM 1716 C CA . PHE A 1 226 ? 11.899 10.585 -11.755 1.00 66.06 226 PHE A CA 1
ATOM 1717 C C . PHE A 1 226 ? 13.366 10.214 -11.534 1.00 66.06 226 PHE A C 1
ATOM 1719 O O . PHE A 1 226 ? 14.248 11.064 -11.650 1.00 66.06 226 PHE A O 1
ATOM 1726 N N . GLU A 1 227 ? 13.625 8.964 -11.166 1.00 69.56 227 GLU A N 1
ATOM 1727 C CA . GLU A 1 227 ? 14.995 8.459 -11.053 1.00 69.56 227 GLU A CA 1
ATOM 1728 C C . GLU A 1 227 ? 15.633 8.326 -12.450 1.00 69.56 227 GLU A C 1
ATOM 1730 O O . GLU A 1 227 ? 14.954 8.011 -13.434 1.00 69.56 227 GLU A O 1
ATOM 1735 N N . GLY A 1 228 ? 16.940 8.594 -12.540 1.00 61.53 228 GLY A N 1
ATOM 1736 C CA . GLY A 1 228 ? 17.700 8.582 -13.799 1.00 61.53 228 GLY A CA 1
ATOM 1737 C C . GLY A 1 228 ? 17.815 9.928 -14.523 1.00 61.53 228 GLY A C 1
ATOM 1738 O O . GLY A 1 228 ? 18.397 9.995 -15.602 1.00 61.53 228 GLY A O 1
ATOM 1739 N N . LEU A 1 229 ? 17.301 11.010 -13.932 1.00 64.12 229 LEU A N 1
ATOM 1740 C CA . LEU A 1 229 ? 17.480 12.382 -14.410 1.00 64.12 229 LEU A CA 1
ATOM 1741 C C . LEU A 1 229 ? 18.310 13.188 -13.405 1.00 64.12 229 LEU A C 1
ATOM 1743 O O . LEU A 1 229 ? 18.126 13.055 -12.195 1.00 64.12 229 LEU A O 1
ATOM 1747 N N . GLY A 1 230 ? 19.205 14.051 -13.896 1.00 68.62 230 GLY A N 1
ATOM 1748 C CA . GLY A 1 230 ? 19.953 14.983 -13.049 1.00 68.62 230 GLY A CA 1
ATOM 1749 C C . GLY A 1 230 ? 19.028 15.894 -12.231 1.00 68.62 230 GLY A C 1
ATOM 1750 O O . GLY A 1 230 ? 17.904 16.184 -12.631 1.00 68.62 230 GLY A O 1
ATOM 1751 N N . PHE A 1 231 ? 19.497 16.378 -11.077 1.00 68.62 231 PHE A N 1
ATOM 1752 C CA . PHE A 1 231 ? 18.676 17.178 -10.155 1.00 68.62 231 PHE A CA 1
ATOM 1753 C C . PHE A 1 231 ? 17.984 18.372 -10.838 1.00 68.62 231 PHE A C 1
ATOM 1755 O O . PHE A 1 231 ? 16.790 18.589 -10.641 1.00 68.62 231 PHE A O 1
ATOM 1762 N N . ILE A 1 232 ? 18.713 19.103 -11.691 1.00 70.19 232 ILE A N 1
ATOM 1763 C CA . ILE A 1 232 ? 18.200 20.280 -12.412 1.00 70.19 232 ILE A CA 1
ATOM 1764 C C . ILE A 1 232 ? 17.137 19.881 -13.440 1.00 70.19 232 ILE A C 1
ATOM 1766 O O . ILE A 1 232 ? 16.096 20.526 -13.524 1.00 70.19 232 ILE A O 1
ATOM 1770 N N . THR A 1 233 ? 17.357 18.808 -14.204 1.00 69.00 233 THR A N 1
ATOM 1771 C CA . THR A 1 233 ? 16.396 18.366 -15.226 1.00 69.00 233 THR A CA 1
ATOM 1772 C C . THR A 1 233 ? 15.138 17.785 -14.594 1.00 69.00 233 THR A C 1
ATOM 1774 O O . THR A 1 233 ? 14.042 18.059 -15.072 1.00 69.00 233 THR A O 1
ATOM 1777 N N . ASN A 1 234 ? 15.272 17.066 -13.479 1.00 68.06 234 ASN A N 1
ATOM 1778 C CA . ASN A 1 234 ? 14.145 16.602 -12.678 1.00 68.06 234 ASN A CA 1
ATOM 1779 C C . ASN A 1 234 ? 13.337 17.791 -12.130 1.00 68.06 234 ASN A C 1
ATOM 1781 O O . ASN A 1 234 ? 12.126 17.852 -12.323 1.00 68.06 234 ASN A O 1
ATOM 1785 N N . ALA A 1 235 ? 14.008 18.790 -11.543 1.00 64.25 235 ALA A N 1
ATOM 1786 C CA . ALA A 1 235 ? 13.359 20.002 -11.046 1.00 64.25 235 ALA A CA 1
ATOM 1787 C C . ALA A 1 235 ? 12.634 20.777 -12.160 1.00 64.25 235 ALA A C 1
ATOM 1789 O O . ALA A 1 235 ? 11.494 21.191 -11.962 1.00 64.25 235 ALA A O 1
ATOM 1790 N N . LEU A 1 236 ? 13.250 20.923 -13.338 1.00 71.00 236 LEU A N 1
ATOM 1791 C CA . LEU A 1 236 ? 12.650 21.590 -14.497 1.00 71.00 236 LEU A CA 1
ATOM 1792 C C . LEU A 1 236 ? 11.461 20.814 -15.070 1.00 71.00 236 LEU A C 1
ATOM 1794 O O . LEU A 1 236 ? 10.421 21.413 -15.311 1.00 71.00 236 LEU A O 1
ATOM 1798 N N . LEU A 1 237 ? 11.568 19.495 -15.250 1.00 68.19 237 LEU A N 1
ATOM 1799 C CA . LEU A 1 237 ? 10.464 18.668 -15.751 1.00 68.19 237 LEU A CA 1
ATOM 1800 C C . LEU A 1 237 ? 9.287 18.646 -14.782 1.00 68.19 237 LEU A C 1
ATOM 1802 O O . LEU A 1 237 ? 8.138 18.766 -15.203 1.00 68.19 237 LEU A O 1
ATOM 1806 N N . VAL A 1 238 ? 9.566 18.555 -13.482 1.00 65.94 238 VAL A N 1
ATOM 1807 C CA . VAL A 1 238 ? 8.539 18.684 -12.451 1.00 65.94 238 VAL A CA 1
ATOM 1808 C C . VAL A 1 238 ? 7.931 20.086 -12.490 1.00 65.94 238 VAL A C 1
ATOM 1810 O O . VAL A 1 238 ? 6.716 20.202 -12.429 1.00 65.94 238 VAL A O 1
ATOM 1813 N N . TRP A 1 239 ? 8.712 21.158 -12.636 1.00 64.81 239 TRP A N 1
ATOM 1814 C CA . TRP A 1 239 ? 8.187 22.530 -12.656 1.00 64.81 239 TRP A CA 1
ATOM 1815 C C . TRP A 1 239 ? 7.351 22.843 -13.906 1.00 64.81 239 TRP A C 1
ATOM 1817 O O . TRP A 1 239 ? 6.247 23.365 -13.781 1.00 64.81 239 TRP A O 1
ATOM 1827 N N . ILE A 1 240 ? 7.828 22.456 -15.091 1.00 67.75 240 ILE A N 1
ATOM 1828 C CA . ILE A 1 240 ? 7.157 22.675 -16.383 1.00 67.75 240 ILE A CA 1
ATOM 1829 C C . ILE A 1 240 ? 5.942 21.753 -16.537 1.00 67.75 240 ILE A C 1
ATOM 1831 O O . ILE A 1 240 ? 4.904 22.170 -17.043 1.00 67.75 240 ILE A O 1
ATOM 1835 N N . GLY A 1 241 ? 6.049 20.498 -16.092 1.00 63.06 241 GLY A N 1
ATOM 1836 C CA . GLY A 1 241 ? 4.965 19.521 -16.165 1.00 63.06 241 GLY A CA 1
ATOM 1837 C C . GLY A 1 241 ? 3.894 19.715 -15.092 1.00 63.06 241 GLY A C 1
ATOM 1838 O O . GLY A 1 241 ? 2.758 19.289 -15.289 1.00 63.06 241 GLY A O 1
ATOM 1839 N N . ARG A 1 242 ? 4.213 20.377 -13.969 1.00 68.31 242 ARG A N 1
ATOM 1840 C CA . ARG A 1 242 ? 3.296 20.559 -12.830 1.00 68.31 242 ARG A CA 1
ATOM 1841 C C . ARG A 1 242 ? 1.960 21.200 -13.195 1.00 68.31 242 ARG A C 1
ATOM 1843 O O . ARG A 1 242 ? 0.970 20.644 -12.749 1.00 68.31 242 ARG A O 1
ATOM 1850 N N . PRO A 1 243 ? 1.871 22.289 -13.979 1.00 67.38 243 PRO A N 1
ATOM 1851 C CA . PRO A 1 243 ? 0.583 22.875 -14.355 1.00 67.38 243 PRO A CA 1
ATOM 1852 C C . PRO A 1 243 ? -0.319 21.892 -15.111 1.00 67.38 243 PRO A C 1
ATOM 1854 O O . PRO A 1 243 ? -1.499 21.771 -14.794 1.00 67.38 243 PRO A O 1
ATOM 1857 N N . LEU A 1 244 ? 0.247 21.135 -16.058 1.00 63.88 244 LEU A N 1
ATOM 1858 C CA . LEU A 1 244 ? -0.485 20.130 -16.835 1.00 63.88 244 LEU A CA 1
ATOM 1859 C C . LEU A 1 244 ? -0.875 18.927 -15.975 1.00 63.88 244 LEU A C 1
ATOM 1861 O O . LEU A 1 244 ? -2.025 18.505 -15.998 1.00 63.88 244 LEU A O 1
ATOM 1865 N N . VAL A 1 245 ? 0.054 18.402 -15.171 1.00 65.56 245 VAL A N 1
ATOM 1866 C CA . VAL A 1 245 ? -0.241 17.319 -14.226 1.00 65.56 245 VAL A CA 1
ATOM 1867 C C . VAL A 1 245 ? -1.324 17.768 -13.255 1.00 65.56 245 VAL A C 1
ATOM 1869 O O . VAL A 1 245 ? -2.274 17.028 -13.060 1.00 65.56 245 VAL A O 1
ATOM 1872 N N . TRP A 1 246 ? -1.241 18.980 -12.705 1.00 68.00 246 TRP A N 1
ATOM 1873 C CA . TRP A 1 246 ? -2.199 19.493 -11.728 1.00 68.00 246 TRP A CA 1
ATOM 1874 C C . TRP A 1 246 ? -3.606 19.650 -12.308 1.00 68.00 246 TRP A C 1
ATOM 1876 O O . TRP A 1 246 ? -4.565 19.278 -11.641 1.00 68.00 246 TRP A O 1
ATOM 1886 N N . LEU A 1 247 ? -3.724 20.082 -13.570 1.00 69.56 247 LEU A N 1
ATOM 1887 C CA . LEU A 1 247 ? -5.004 20.204 -14.278 1.00 69.56 247 LEU A CA 1
ATOM 1888 C C . LEU A 1 247 ? -5.749 18.863 -14.418 1.00 69.56 247 LEU A C 1
ATOM 1890 O O . LEU A 1 247 ? -6.977 18.837 -14.406 1.00 69.56 247 LEU A O 1
ATOM 1894 N N . PHE A 1 248 ? -5.015 17.751 -14.526 1.00 69.75 248 PHE A N 1
ATOM 1895 C CA . PHE A 1 248 ? -5.582 16.406 -14.691 1.00 69.75 248 PHE A CA 1
ATOM 1896 C C . PHE A 1 248 ? -5.405 15.500 -13.463 1.00 69.75 248 PHE A C 1
ATOM 1898 O O . PHE A 1 248 ? -5.867 14.355 -13.468 1.00 69.75 248 PHE A O 1
ATOM 1905 N N . SER A 1 249 ? -4.730 15.978 -12.415 1.00 77.00 249 SER A N 1
ATOM 1906 C CA . SER A 1 249 ? -4.426 15.193 -11.221 1.00 77.00 249 SER A CA 1
ATOM 1907 C C . SER A 1 249 ? -5.390 15.473 -10.085 1.00 77.00 249 SER A C 1
ATOM 1909 O O . SER A 1 249 ? -5.879 16.584 -9.904 1.00 77.00 249 SER A O 1
ATOM 1911 N N . ARG A 1 250 ? -5.592 14.454 -9.259 1.00 83.44 250 ARG A N 1
ATOM 1912 C CA . ARG A 1 250 ? -6.292 14.571 -7.981 1.00 83.44 250 ARG A CA 1
ATOM 1913 C C . ARG A 1 250 ? -5.306 14.938 -6.877 1.00 83.44 250 ARG A C 1
ATOM 1915 O O . ARG A 1 250 ? -4.098 14.722 -7.013 1.00 83.44 250 ARG A O 1
ATOM 1922 N N . SER A 1 251 ? -5.824 15.450 -5.765 1.00 88.44 251 SER A N 1
ATOM 1923 C CA . SER A 1 251 ? -5.039 15.580 -4.536 1.00 88.44 251 SER A CA 1
ATOM 1924 C C . SER A 1 251 ? -4.841 14.215 -3.875 1.00 88.44 251 SER A C 1
ATOM 1926 O O . SER A 1 251 ? -5.650 13.297 -4.046 1.00 88.44 251 SER A O 1
ATOM 1928 N N . GLY A 1 252 ? -3.789 14.078 -3.072 1.00 88.44 252 GLY A N 1
ATOM 1929 C CA . GLY A 1 252 ? -3.527 12.875 -2.292 1.00 88.44 252 GLY A CA 1
ATOM 1930 C C . GLY A 1 252 ? -4.642 12.596 -1.291 1.00 88.44 252 GLY A C 1
ATOM 1931 O O . GLY A 1 252 ? -4.959 11.435 -1.048 1.00 88.44 252 GLY A O 1
ATOM 1932 N N . ALA A 1 253 ? -5.289 13.644 -0.773 1.00 91.19 253 ALA A N 1
ATOM 1933 C CA . ALA A 1 253 ? -6.462 13.528 0.089 1.00 91.19 253 ALA A CA 1
ATOM 1934 C C . ALA A 1 253 ? -7.654 12.896 -0.649 1.00 91.19 253 ALA A C 1
ATOM 1936 O O . ALA A 1 253 ? -8.198 11.900 -0.180 1.00 91.19 253 ALA A O 1
ATOM 1937 N N . GLU A 1 254 ? -8.012 13.401 -1.836 1.00 93.19 254 GLU A N 1
ATOM 1938 C CA . GLU A 1 254 ? -9.099 12.814 -2.633 1.00 93.19 254 GLU A CA 1
ATOM 1939 C C . GLU A 1 254 ? -8.771 11.376 -3.055 1.00 93.19 254 GLU A C 1
ATOM 1941 O O . GLU A 1 254 ? -9.616 10.482 -2.967 1.00 93.19 254 GLU A O 1
ATOM 1946 N N . ALA A 1 255 ? -7.539 11.132 -3.511 1.00 93.69 255 ALA A N 1
ATOM 1947 C CA . ALA A 1 255 ? -7.096 9.788 -3.856 1.00 93.69 255 ALA A CA 1
ATOM 1948 C C . ALA A 1 255 ? -7.182 8.846 -2.646 1.00 93.69 255 ALA A C 1
ATOM 1950 O O . ALA A 1 255 ? -7.617 7.707 -2.794 1.00 93.69 255 ALA A O 1
ATOM 1951 N N . GLY A 1 256 ? -6.832 9.337 -1.457 1.00 95.62 256 GLY A N 1
ATOM 1952 C CA . GLY A 1 256 ? -6.945 8.618 -0.195 1.00 95.62 256 GLY A CA 1
ATOM 1953 C C . GLY A 1 256 ? -8.373 8.215 0.154 1.00 95.62 256 GLY A C 1
ATOM 1954 O O . GLY A 1 256 ? -8.620 7.047 0.440 1.00 95.62 256 GLY A O 1
ATOM 1955 N N . GLU A 1 257 ? -9.322 9.146 0.057 1.00 96.31 257 GLU A N 1
ATOM 1956 C CA . GLU A 1 257 ? -10.752 8.878 0.270 1.00 96.31 257 GLU A CA 1
ATOM 1957 C C . GLU A 1 257 ? -11.283 7.810 -0.698 1.00 96.31 257 GLU A C 1
ATOM 1959 O O . GLU A 1 257 ? -12.028 6.911 -0.308 1.00 96.31 257 GLU A O 1
ATOM 1964 N N . ARG A 1 258 ? -10.852 7.859 -1.965 1.00 95.56 258 ARG A N 1
ATOM 1965 C CA . ARG A 1 258 ? -11.221 6.867 -2.990 1.00 95.56 258 ARG A CA 1
ATOM 1966 C C . ARG A 1 258 ? -10.651 5.482 -2.704 1.00 95.56 258 ARG A C 1
ATOM 1968 O O . ARG A 1 258 ? -11.353 4.490 -2.886 1.00 95.56 258 ARG A O 1
ATOM 1975 N N . VAL A 1 259 ? -9.388 5.408 -2.283 1.00 96.62 259 VAL A N 1
ATOM 1976 C CA . VAL A 1 259 ? -8.750 4.143 -1.893 1.00 96.62 259 VAL A CA 1
ATOM 1977 C C . VAL A 1 259 ? -9.442 3.574 -0.661 1.00 96.62 259 VAL A C 1
ATOM 1979 O O . VAL A 1 259 ? -9.735 2.383 -0.644 1.00 96.62 259 VAL A O 1
ATOM 1982 N N . LEU A 1 260 ? -9.747 4.413 0.335 1.00 96.75 260 LEU A N 1
ATOM 1983 C CA . LEU A 1 260 ? -10.469 3.990 1.529 1.00 96.75 260 LEU A CA 1
ATOM 1984 C C . LEU A 1 260 ? -11.858 3.458 1.178 1.00 96.75 260 LEU A C 1
ATOM 1986 O O . LEU A 1 260 ? -12.225 2.389 1.643 1.00 96.75 260 LEU A O 1
ATOM 1990 N N . TYR A 1 261 ? -12.588 4.139 0.298 1.00 95.88 261 TYR A N 1
ATOM 1991 C CA . TYR A 1 261 ? -13.885 3.657 -0.166 1.00 95.88 261 TYR A CA 1
ATOM 1992 C C . TYR A 1 261 ? -13.782 2.276 -0.816 1.00 95.88 261 TYR A C 1
ATOM 1994 O O . TYR A 1 261 ? -14.522 1.372 -0.452 1.00 95.88 261 TYR A O 1
ATOM 2002 N N . ALA A 1 262 ? -12.818 2.062 -1.715 1.00 94.38 262 ALA A N 1
ATOM 2003 C CA . ALA A 1 262 ? -12.592 0.737 -2.297 1.00 94.38 262 ALA A CA 1
ATOM 2004 C C . ALA A 1 262 ? -12.193 -0.313 -1.234 1.00 94.38 262 ALA A C 1
ATOM 2006 O O . ALA A 1 262 ? -12.520 -1.498 -1.351 1.00 94.38 262 ALA A O 1
ATOM 2007 N N . ALA A 1 263 ? -11.504 0.123 -0.177 1.00 94.25 263 ALA A N 1
ATOM 2008 C CA . ALA A 1 263 ? -11.092 -0.705 0.948 1.00 94.25 263 ALA A CA 1
ATOM 2009 C C . ALA A 1 263 ? -12.244 -1.109 1.888 1.00 94.25 263 ALA A C 1
ATOM 2011 O O . ALA A 1 263 ? -12.092 -2.092 2.613 1.00 94.25 263 ALA A O 1
ATOM 2012 N N . THR A 1 264 ? -13.367 -0.388 1.897 1.00 93.25 264 THR A N 1
ATOM 2013 C CA . THR A 1 264 ? -14.396 -0.556 2.938 1.00 93.25 264 THR A CA 1
ATOM 2014 C C . THR A 1 264 ? -15.838 -0.575 2.445 1.00 93.25 264 THR A C 1
ATOM 2016 O O . THR A 1 264 ? -16.726 -0.883 3.235 1.00 93.25 264 THR A O 1
ATOM 2019 N N . SER A 1 265 ? -16.098 -0.291 1.166 1.00 90.50 265 SER A N 1
ATOM 2020 C CA . SER A 1 265 ? -17.436 -0.407 0.582 1.00 90.50 265 SER A CA 1
ATOM 2021 C C . SER A 1 265 ? -17.987 -1.825 0.738 1.00 90.50 265 SER A C 1
ATOM 2023 O O . SER A 1 265 ? -17.223 -2.802 0.741 1.00 90.50 265 SER A O 1
ATOM 2025 N N . GLU A 1 266 ? -19.311 -1.947 0.816 1.00 83.75 266 GLU A N 1
ATOM 2026 C CA . GLU A 1 266 ? -19.988 -3.248 0.819 1.00 83.75 266 GLU A CA 1
ATOM 2027 C C . GLU A 1 266 ? -19.575 -4.097 -0.399 1.00 83.75 266 GLU A C 1
ATOM 2029 O O . GLU A 1 266 ? -19.164 -3.558 -1.434 1.00 83.75 266 GLU A O 1
ATOM 2034 N N . LYS A 1 267 ? -19.565 -5.423 -0.202 1.00 74.38 267 LYS A N 1
ATOM 2035 C CA . LYS A 1 267 ? -19.172 -6.412 -1.216 1.00 74.38 267 LYS A CA 1
ATOM 2036 C C . LYS A 1 267 ? -20.306 -6.671 -2.195 1.00 74.38 267 LYS A C 1
ATOM 2038 O O . LYS A 1 267 ? -21.461 -6.722 -1.722 1.00 74.38 267 LYS A O 1
#

Organism: NCBI:txid1048955

InterPro domains:
  IPR002347 Short-chain dehydrogenase/reductase SDR [PF00106] (22-160)
  IPR036291 NAD(P)-binding domain superfamily [SSF51735] (20-263)
  IPR052228 Secondary Metabolite Biosynthesis Oxidoreductase [PTHR47534] (1-267)

Foldseek 3Di:
DDDLVVLLVLLLCQQVVDDAAEEEQAACLFFQNVLQLLSNLQNHAAYEYEYEDQDPVSVVCCCVVPRCVSYVNYHYHYFHQNAQLDLVSLLVSLVCVVPPPPQQAHQEYAHDDAAAEQDQDADPVRAGSRLSNLANSLLSSCVSRLVRHLRDQAHEYEYEAQAVLADDDDPPCNRCPPVDGRSRSRNPSNNNLVVSQVVQCPDPSCVRYHYHYDYLFQELGRPHFYHPDDPVVRVVCNVVCNVVSVVRHDHSNSSSSVSNSVRDPDD

Radius of gyration: 17.98 Å; chains: 1; bounding box: 42×45×44 Å

Sequence (267 aa):
MVTLKHITANNTHLSSATKNLTAVFLGATNGIGLGTLKALTTHTDSPTIFVVGRKASSLSDLIANTLKPLNSNATFHPIIASDLTLISSTKDAAQQIVNFKGIEKIDLLVMSPGYISLLREMSPEGVDRLTAIRYYSRMRFLMTLLPLLRKSSNPRVVSVLGAGQEGQLWPEDWTMEKHWGLANAAGASGSLKTLMLEQLSEKEENKNISFVHLFPGLVGDTGLKFEGLGFITNALLVWIGRPLVWLFSRSGAEAGERVLYAATSEK

Secondary structure (DSSP, 8-state):
---HHHHHHHHHTHHHH-SS-EEEEES-SSHHHHHHHHHHHHH-SS-EEEEEES-HHHHHHHIIIIITTT-SS-EEEEEE-S-TTSHHHHHHHHHHHHT-TT----SEEEE----EESS--B-TTSSBHHHIIIIIHHHHHHHHHHHHHTTSSS-EEEEES-TT------TT-TT-SSS--HHHHHHHHHHHHHHHHHHHHTSGGGTT-EEEEE----BTTS---EETS-HHHHHHHHHHHHHHHHHHPBPHHHHHHHHHHHHHS--

pLDDT: mean 91.51, std 9.69, range [61.53, 98.88]